Protein AF-A0A7S1WFH4-F1 (afdb_monomer_lite)

Secondary structure (DSSP, 8-state):
-EEEEEEE-TTSTTTHHHHHHHHHHHS--------------PPPP-EEEEEEE--SSS-HHHHHHHHHHHHHHTT-S-EEEE-TT----S---HHHHHHHHHH-TT---EEE-S-TT--EETTTTEE-PPPPPEEPTT---SS-------S------S-----EE--GGG--GGGS-SS-SSEEEE-HHHHHHHHHHHH-

Foldseek 3Di:
DAEAEAEEAVVPVVCVVVVVVVVVVVPPPPPPDDDDDPDDDDPDPDYDYHYHYADPVQHPLNVVVVVLVVCVVVVNFKDKAFDPPADDDDDDDVVVQSVVQVVDVPDFKFDDDPDLPPQDDPVVGDGWQRFDKDADVPPPDPDDDDPDDPDDDDDPPDRDPGRIDGDLVRTDDLSNDQNHNHIMMGGSVSVVVVSVVVVD

Structure (mmCIF, N/CA/C/O backbone):
data_AF-A0A7S1WFH4-F1
#
_entry.id   AF-A0A7S1WFH4-F1
#
loop_
_atom_site.group_PDB
_atom_site.id
_atom_site.type_symbol
_atom_site.label_atom_id
_atom_site.label_alt_id
_atom_site.label_comp_id
_atom_site.label_asym_id
_atom_site.label_entity_id
_atom_site.label_seq_id
_atom_site.pdbx_PDB_ins_code
_atom_site.Cartn_x
_atom_site.Cartn_y
_atom_site.Cartn_z
_atom_site.occupancy
_atom_site.B_iso_or_equiv
_atom_site.auth_seq_id
_atom_site.auth_comp_id
_atom_site.auth_asym_id
_atom_site.auth_atom_id
_atom_site.pdbx_PDB_model_num
ATOM 1 N N . VAL A 1 1 ? -0.416 17.814 4.396 1.00 76.44 1 VAL A N 1
ATOM 2 C CA . VAL A 1 1 ? 0.057 17.767 2.994 1.00 76.44 1 VAL A CA 1
ATOM 3 C C . VAL A 1 1 ? 0.108 16.301 2.630 1.00 76.44 1 VAL A C 1
ATOM 5 O O . VAL A 1 1 ? 0.550 15.534 3.472 1.00 76.44 1 VAL A O 1
ATOM 8 N N . LEU A 1 2 ? -0.439 15.900 1.486 1.00 83.00 2 LEU A N 1
ATOM 9 C CA . LEU A 1 2 ? -0.354 14.508 1.036 1.00 83.00 2 LEU A CA 1
ATOM 10 C C . LEU A 1 2 ? 0.994 14.308 0.330 1.00 83.00 2 LEU A C 1
ATOM 12 O O . LEU A 1 2 ? 1.260 14.988 -0.656 1.00 83.00 2 LEU A O 1
ATOM 16 N N . ASP A 1 3 ? 1.841 13.421 0.838 1.00 88.75 3 ASP A N 1
ATOM 17 C CA . ASP A 1 3 ? 3.095 13.049 0.179 1.00 88.75 3 ASP A CA 1
ATOM 18 C C . ASP A 1 3 ? 2.865 11.782 -0.649 1.00 88.75 3 ASP A C 1
ATOM 20 O O . ASP A 1 3 ? 2.401 10.766 -0.132 1.00 88.75 3 ASP A O 1
ATOM 24 N N . VAL A 1 4 ? 3.103 11.875 -1.953 1.00 88.56 4 VAL A N 1
ATOM 25 C CA . VAL A 1 4 ? 2.857 10.808 -2.923 1.00 88.56 4 VAL A CA 1
ATOM 26 C C . VAL A 1 4 ? 4.193 10.394 -3.509 1.00 88.56 4 VAL A C 1
ATOM 28 O O . VAL A 1 4 ? 4.892 11.211 -4.100 1.00 88.56 4 VAL A O 1
ATOM 31 N N . SER A 1 5 ? 4.543 9.120 -3.381 1.00 89.88 5 SER A N 1
ATOM 32 C CA . SER A 1 5 ? 5.732 8.553 -4.017 1.00 89.88 5 SER A CA 1
ATOM 33 C C . SER A 1 5 ? 5.304 7.588 -5.114 1.00 89.88 5 SER A C 1
ATOM 35 O O . SER A 1 5 ? 4.634 6.597 -4.835 1.00 89.88 5 SER A O 1
ATOM 37 N N . VAL A 1 6 ? 5.674 7.889 -6.357 1.00 88.75 6 VAL A N 1
ATOM 38 C CA . VAL A 1 6 ? 5.447 7.026 -7.518 1.00 88.75 6 VAL A CA 1
ATOM 39 C C . VAL A 1 6 ? 6.747 6.297 -7.818 1.00 88.75 6 VAL A C 1
ATOM 41 O O . VAL A 1 6 ? 7.724 6.913 -8.249 1.00 88.75 6 VAL A O 1
ATOM 44 N N . LEU A 1 7 ? 6.753 4.991 -7.557 1.00 89.44 7 LEU A N 1
ATOM 45 C CA . LEU A 1 7 ? 7.887 4.107 -7.809 1.00 89.44 7 LEU A CA 1
ATOM 46 C C . LEU A 1 7 ? 7.613 3.348 -9.105 1.00 89.44 7 LEU A C 1
ATOM 48 O O . LEU A 1 7 ? 6.559 2.730 -9.229 1.00 89.44 7 LEU A O 1
ATOM 52 N N . PHE A 1 8 ? 8.518 3.411 -10.076 1.00 87.12 8 PHE A N 1
ATOM 53 C CA . PHE A 1 8 ? 8.261 2.858 -11.407 1.00 87.12 8 PHE A CA 1
ATOM 54 C C . PHE A 1 8 ? 9.502 2.237 -12.034 1.00 87.12 8 PHE A C 1
ATOM 56 O O . PHE A 1 8 ? 10.618 2.587 -11.675 1.00 87.12 8 PHE A O 1
ATOM 63 N N . LYS A 1 9 ? 9.323 1.354 -13.022 1.00 87.06 9 LYS A N 1
ATOM 64 C CA . LYS A 1 9 ? 10.427 0.722 -13.755 1.00 87.06 9 LYS A CA 1
ATOM 65 C C . LYS A 1 9 ? 10.336 1.038 -15.248 1.00 87.06 9 LYS A C 1
ATOM 67 O O . LYS A 1 9 ? 9.733 0.291 -16.016 1.00 87.06 9 LYS A O 1
ATOM 72 N N . ALA A 1 10 ? 10.949 2.143 -15.679 1.00 78.56 10 ALA A N 1
ATOM 73 C CA . ALA A 1 10 ? 10.895 2.580 -17.081 1.00 78.56 10 ALA A CA 1
ATOM 74 C C . ALA A 1 10 ? 11.835 1.804 -18.019 1.00 78.56 10 ALA A C 1
ATOM 76 O O . ALA A 1 10 ? 11.677 1.871 -19.239 1.00 78.56 10 ALA A O 1
ATOM 77 N N . SER A 1 11 ? 12.755 0.997 -17.477 1.00 75.50 11 SER A N 1
ATOM 78 C CA . SER A 1 11 ? 13.627 0.116 -18.270 1.00 75.50 11 SER A CA 1
ATOM 79 C C . SER A 1 11 ? 12.870 -0.919 -19.114 1.00 75.50 11 SER A C 1
ATOM 81 O O . SER A 1 11 ? 13.449 -1.495 -20.034 1.00 75.50 11 SER A O 1
ATOM 83 N N . ALA A 1 12 ? 11.576 -1.133 -18.857 1.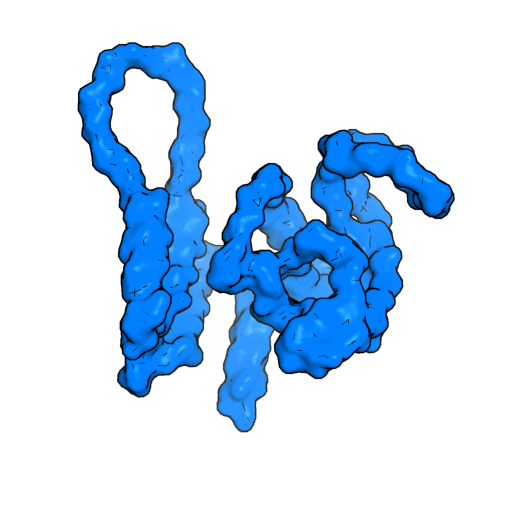00 74.12 12 ALA A N 1
ATOM 84 C CA . ALA A 1 12 ? 10.684 -1.894 -19.719 1.00 74.12 12 ALA A CA 1
ATOM 85 C C . ALA A 1 12 ? 9.996 -0.959 -20.744 1.00 74.12 12 ALA A C 1
ATOM 87 O O . ALA A 1 12 ? 9.076 -0.223 -20.377 1.00 74.12 12 ALA A O 1
ATOM 88 N N . PRO A 1 13 ? 10.354 -1.022 -22.047 1.00 76.12 13 PRO A N 1
ATOM 89 C CA . PRO A 1 13 ? 9.823 -0.108 -23.067 1.00 76.12 13 PRO A CA 1
ATOM 90 C C . PRO A 1 13 ? 8.294 -0.121 -23.187 1.00 76.12 13 PRO A C 1
ATOM 92 O O . PRO A 1 13 ? 7.705 0.869 -23.605 1.00 76.12 13 PRO A O 1
ATOM 95 N N . ALA A 1 14 ? 7.653 -1.228 -22.797 1.00 78.06 14 ALA A N 1
ATOM 96 C CA . ALA A 1 14 ? 6.201 -1.387 -22.809 1.00 78.06 14 ALA A CA 1
ATOM 97 C C . ALA A 1 14 ? 5.455 -0.410 -21.880 1.00 78.06 14 ALA A C 1
ATOM 99 O O . ALA A 1 14 ? 4.263 -0.198 -22.080 1.00 78.06 14 ALA A O 1
ATOM 100 N N . PHE A 1 15 ? 6.133 0.180 -20.889 1.00 73.50 15 PHE A N 1
ATOM 101 C CA . PHE A 1 15 ? 5.501 1.032 -19.874 1.00 73.50 15 PHE A CA 1
ATOM 102 C C . PHE A 1 15 ? 5.950 2.497 -19.923 1.00 73.50 15 PHE A C 1
ATOM 104 O O . PHE A 1 15 ? 5.347 3.338 -19.261 1.00 73.50 15 PHE A O 1
ATOM 111 N N . ALA A 1 16 ? 6.958 2.832 -20.736 1.00 75.94 16 ALA A N 1
ATOM 112 C CA . ALA A 1 16 ? 7.507 4.187 -20.822 1.00 75.94 16 ALA A CA 1
ATOM 113 C C . ALA A 1 16 ? 6.442 5.248 -21.176 1.00 75.94 16 ALA A C 1
ATOM 115 O O . ALA A 1 16 ? 6.411 6.318 -20.571 1.00 75.94 16 ALA A O 1
ATOM 116 N N . GLU A 1 17 ? 5.529 4.940 -22.105 1.00 77.88 17 GLU A N 1
ATOM 117 C CA . GLU A 1 17 ? 4.444 5.855 -22.495 1.00 77.88 17 GLU A CA 1
ATOM 118 C C . GLU A 1 17 ? 3.394 6.031 -21.388 1.00 77.88 17 GLU A C 1
ATOM 120 O O . GLU A 1 17 ? 2.922 7.146 -21.151 1.00 77.88 17 GLU A O 1
ATOM 125 N N . SER A 1 18 ? 3.059 4.952 -20.673 1.00 77.69 18 SER A N 1
ATOM 126 C CA . SER A 1 18 ? 2.112 4.991 -19.554 1.00 77.69 18 SER A CA 1
ATOM 127 C C . SER A 1 18 ? 2.607 5.912 -18.439 1.00 77.69 18 SER A C 1
ATOM 129 O O . SER A 1 18 ? 1.823 6.684 -17.890 1.00 77.69 18 SER A O 1
ATOM 131 N N . TYR A 1 19 ? 3.908 5.899 -18.136 1.00 77.94 19 TYR A N 1
ATOM 132 C CA . TYR A 1 19 ? 4.475 6.750 -17.088 1.00 77.94 19 TYR A CA 1
ATOM 133 C C . TYR A 1 19 ? 4.429 8.235 -17.436 1.00 77.94 19 TYR A C 1
ATOM 135 O O . TYR A 1 19 ? 4.039 9.041 -16.592 1.00 77.94 19 TYR A O 1
ATOM 143 N N . GLU A 1 20 ? 4.759 8.609 -18.673 1.00 80.31 20 GLU A N 1
ATOM 144 C CA . GLU A 1 20 ? 4.648 10.003 -19.115 1.00 80.31 20 GLU A CA 1
ATOM 145 C C . GLU A 1 20 ? 3.194 10.490 -19.093 1.00 80.31 20 GLU A C 1
ATOM 147 O O . GLU A 1 20 ? 2.918 11.615 -18.664 1.00 80.31 20 GLU A O 1
ATOM 152 N N . LEU A 1 21 ? 2.242 9.625 -19.461 1.00 80.25 21 LEU A N 1
ATOM 153 C CA . LEU A 1 21 ? 0.821 9.934 -19.340 1.00 80.25 21 LEU A CA 1
ATOM 154 C C . LEU A 1 21 ? 0.430 10.187 -17.880 1.00 80.25 21 LEU A C 1
ATOM 156 O O . LEU A 1 21 ? -0.128 11.243 -17.585 1.00 80.25 21 LEU A O 1
ATOM 160 N N . VAL A 1 22 ? 0.744 9.273 -16.955 1.00 78.06 22 VAL A N 1
ATOM 161 C CA . VAL A 1 22 ? 0.400 9.438 -15.532 1.00 78.06 22 VAL A CA 1
ATOM 162 C C . VAL A 1 22 ? 1.076 10.685 -14.963 1.00 78.06 22 VAL A C 1
ATOM 164 O O . VAL A 1 22 ? 0.422 11.495 -14.310 1.00 78.06 22 VAL A O 1
ATOM 167 N N . ARG A 1 23 ? 2.352 10.920 -15.281 1.00 82.12 23 ARG A N 1
ATOM 168 C CA . ARG A 1 23 ? 3.079 12.131 -14.880 1.00 82.12 23 ARG A CA 1
ATOM 169 C C . ARG A 1 23 ? 2.406 13.408 -15.373 1.00 82.12 23 ARG A C 1
ATOM 171 O O . ARG A 1 23 ? 2.322 14.375 -14.615 1.00 82.12 23 ARG A O 1
ATOM 178 N N . SER A 1 24 ? 1.875 13.407 -16.594 1.00 80.88 24 SER A N 1
ATOM 179 C CA . SER A 1 24 ? 1.133 14.547 -17.139 1.00 80.88 24 SER A CA 1
ATOM 180 C C . SER A 1 24 ? -0.170 14.844 -16.383 1.00 80.88 24 SER A C 1
ATOM 182 O O . SER A 1 24 ? -0.569 16.002 -16.319 1.00 80.88 24 SER A O 1
ATOM 184 N N . LEU A 1 25 ? -0.794 13.841 -15.747 1.00 74.69 25 LEU A N 1
ATOM 185 C CA . LEU A 1 25 ? -1.995 14.036 -14.920 1.00 74.69 25 LEU A CA 1
ATOM 186 C C . LEU A 1 25 ? -1.689 14.779 -13.611 1.00 74.69 25 LEU A C 1
ATOM 188 O O . LEU A 1 25 ? -2.548 15.490 -13.090 1.00 74.69 25 LEU A O 1
ATOM 192 N N . PHE A 1 26 ? -0.469 14.628 -13.085 1.00 75.81 26 PHE A N 1
ATOM 193 C CA . PHE A 1 26 ? -0.001 15.321 -11.879 1.00 75.81 26 PHE A CA 1
ATOM 194 C C . PHE A 1 26 ? 0.698 16.650 -12.174 1.00 75.81 26 PHE A C 1
ATOM 196 O O . PHE A 1 26 ? 0.864 17.471 -11.269 1.00 75.81 26 PHE A O 1
ATOM 203 N N . ALA A 1 27 ? 1.104 16.889 -13.423 1.00 75.00 27 ALA A N 1
ATOM 204 C CA . ALA A 1 27 ? 1.530 18.205 -13.862 1.00 75.00 27 ALA A CA 1
ATOM 205 C C . ALA A 1 27 ? 0.303 19.122 -13.821 1.00 75.00 27 ALA A C 1
ATOM 207 O O . ALA A 1 27 ? -0.554 19.069 -14.701 1.00 75.00 27 ALA A O 1
ATOM 208 N N . ALA A 1 28 ? 0.187 19.924 -12.755 1.00 61.38 28 ALA A N 1
ATOM 209 C CA . ALA A 1 28 ? -0.902 20.881 -12.600 1.00 61.38 28 ALA A CA 1
ATOM 210 C C . ALA A 1 28 ? -1.120 21.629 -13.928 1.00 61.38 28 ALA A C 1
ATOM 212 O O . ALA A 1 28 ? -0.122 22.001 -14.557 1.00 61.38 28 ALA A O 1
ATOM 213 N N . PRO A 1 29 ? -2.374 21.878 -14.361 1.00 57.31 29 PRO A N 1
ATOM 214 C CA . PRO A 1 29 ? -2.615 22.730 -15.510 1.00 57.31 29 PRO A CA 1
ATOM 215 C C . PRO A 1 29 ? -1.950 24.064 -15.200 1.00 57.31 29 PRO A C 1
ATOM 217 O O . PRO A 1 29 ? -2.407 24.806 -14.328 1.00 57.31 29 PRO A O 1
ATOM 220 N N . SER A 1 30 ? -0.806 24.303 -15.842 1.00 49.78 30 SER A N 1
ATOM 221 C CA . SER A 1 30 ? -0.005 25.498 -15.642 1.00 49.78 30 SER A CA 1
ATOM 222 C C . SER A 1 30 ? -0.955 26.662 -15.814 1.00 49.78 30 SER A C 1
ATOM 224 O O . SER A 1 30 ? -1.550 26.769 -16.883 1.00 49.78 30 SER A O 1
ATOM 226 N N . ALA A 1 31 ? -1.168 27.421 -14.734 1.00 51.34 31 ALA A N 1
ATOM 227 C CA . ALA A 1 31 ? -2.210 28.424 -14.592 1.00 51.34 31 ALA A CA 1
ATOM 228 C C . ALA A 1 31 ? -2.356 29.244 -15.878 1.00 51.34 31 ALA A C 1
ATOM 230 O O . ALA A 1 31 ? -1.664 30.242 -16.082 1.00 51.34 31 ALA A O 1
ATOM 231 N N . ALA A 1 32 ? -3.249 28.807 -16.765 1.00 48.72 32 ALA A N 1
ATOM 232 C CA . ALA A 1 32 ? -3.599 29.543 -17.955 1.00 48.72 32 ALA A CA 1
ATOM 233 C C . ALA A 1 32 ? -4.525 30.650 -17.466 1.00 48.72 32 ALA A C 1
ATOM 235 O O . ALA A 1 32 ? -5.740 30.494 -17.398 1.00 48.72 32 ALA A O 1
ATOM 236 N N . SER A 1 33 ? -3.885 31.719 -16.989 1.00 52.03 33 SER A N 1
ATOM 237 C CA . SER A 1 33 ? -4.335 33.106 -17.008 1.00 52.03 33 SER A CA 1
ATOM 238 C C . SER A 1 33 ? -5.757 33.283 -17.550 1.00 52.03 33 SER A C 1
ATOM 240 O O . SER A 1 33 ? -5.962 33.433 -18.753 1.00 52.03 33 SER A O 1
ATOM 242 N N . GLY A 1 34 ? -6.733 33.283 -16.648 1.00 50.19 34 GLY A N 1
ATOM 243 C CA . GLY A 1 34 ? -8.137 33.522 -16.959 1.00 50.19 34 GLY A CA 1
ATOM 244 C C . GLY A 1 34 ? -8.815 34.214 -15.789 1.00 50.19 34 GLY A C 1
ATOM 245 O O . GLY A 1 34 ? -9.524 33.594 -15.006 1.00 50.19 34 GLY A O 1
ATOM 246 N N . SER A 1 35 ? -8.535 35.504 -15.636 1.00 55.25 35 SER A N 1
ATOM 247 C CA . SER A 1 35 ? -9.215 36.407 -14.712 1.00 55.25 35 SER A CA 1
ATOM 248 C C . SER A 1 35 ? -10.735 36.380 -14.909 1.00 55.25 35 SER A C 1
ATOM 250 O O . SER A 1 35 ? -11.209 36.664 -16.007 1.00 55.25 35 SER A O 1
ATOM 252 N N . GLY A 1 36 ? -11.486 36.168 -13.826 1.00 52.81 36 GLY A N 1
ATOM 253 C CA . GLY A 1 36 ? -12.875 36.624 -13.721 1.00 52.81 36 GLY A CA 1
ATOM 254 C C . GLY A 1 36 ? -13.901 35.518 -13.499 1.00 52.81 36 GLY A C 1
ATOM 255 O O . GLY A 1 36 ? -14.618 35.140 -14.416 1.00 52.81 36 GLY A O 1
ATOM 256 N N . GLY A 1 37 ? -14.032 35.045 -12.261 1.00 50.34 37 GLY A N 1
ATOM 257 C CA . GLY A 1 37 ? -15.145 34.180 -11.880 1.00 50.34 37 GLY A CA 1
ATOM 258 C C . GLY A 1 37 ? -15.094 33.804 -10.408 1.00 50.34 37 GLY A C 1
ATOM 259 O O . GLY A 1 37 ? -14.405 32.868 -10.024 1.00 50.34 37 GLY A O 1
ATOM 260 N N . THR A 1 38 ? -15.816 34.545 -9.572 1.00 54.53 38 THR A N 1
ATOM 261 C CA . THR A 1 38 ? -16.061 34.209 -8.166 1.00 54.53 38 THR A CA 1
ATOM 262 C C . THR A 1 38 ? -16.996 32.999 -8.084 1.00 54.53 38 THR A C 1
ATOM 264 O O . THR A 1 38 ? -18.214 33.157 -8.037 1.00 54.53 38 THR A O 1
ATOM 267 N N . ALA A 1 39 ? -16.445 31.789 -8.081 1.00 48.78 39 ALA A N 1
ATOM 268 C CA . ALA A 1 39 ? -17.165 30.569 -7.724 1.00 48.78 39 ALA A CA 1
ATOM 269 C C . ALA A 1 39 ? -16.292 29.762 -6.758 1.00 48.78 39 ALA A C 1
ATOM 271 O O . ALA A 1 39 ? -15.083 29.677 -6.954 1.00 48.78 39 ALA A O 1
ATOM 272 N N . GLY A 1 40 ? -16.905 29.263 -5.679 1.00 48.41 40 GLY A N 1
ATOM 273 C CA . GLY A 1 40 ? -16.244 28.730 -4.486 1.00 48.41 40 GLY A CA 1
ATOM 274 C C . GLY A 1 40 ? -15.056 27.827 -4.798 1.00 48.41 40 GLY A C 1
ATOM 275 O O . GLY A 1 40 ? -15.225 26.693 -5.236 1.00 48.41 40 GLY A O 1
ATOM 276 N N . GLY A 1 41 ? -13.852 28.350 -4.559 1.00 41.72 41 GLY A N 1
ATOM 277 C CA . GLY A 1 41 ? -12.625 27.584 -4.678 1.00 41.72 41 GLY A CA 1
ATOM 278 C C . GLY A 1 41 ? -12.637 26.483 -3.632 1.00 41.72 41 GLY A C 1
ATOM 279 O O . GLY A 1 41 ? -12.502 26.758 -2.439 1.00 41.72 41 GLY A O 1
ATOM 280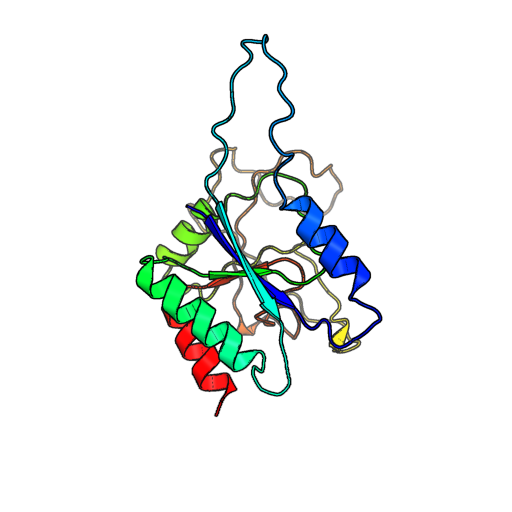 N N . HIS A 1 42 ? -12.812 25.238 -4.071 1.00 47.72 42 HIS A N 1
ATOM 281 C CA . HIS A 1 42 ? -12.401 24.107 -3.257 1.00 47.72 42 HIS A CA 1
ATOM 282 C C . HIS A 1 42 ? -10.921 24.314 -2.914 1.00 47.72 42 HIS A C 1
ATOM 284 O O . HIS A 1 42 ? -10.143 24.628 -3.818 1.00 47.72 42 HIS A O 1
ATOM 290 N N . PRO A 1 43 ? -10.523 24.207 -1.634 1.00 55.94 43 PRO A N 1
ATOM 291 C CA . PRO A 1 43 ? -9.123 24.324 -1.267 1.00 55.94 43 PRO A CA 1
ATOM 292 C C . PRO A 1 43 ? -8.350 23.278 -2.065 1.00 55.94 43 PRO A C 1
ATOM 294 O O . PRO A 1 43 ? -8.601 22.081 -1.920 1.00 55.94 43 PRO A O 1
ATOM 297 N N . SER A 1 44 ? -7.451 23.731 -2.941 1.00 58.88 44 SER A N 1
ATOM 298 C CA . SER A 1 44 ? -6.531 22.838 -3.633 1.00 58.88 44 SER A CA 1
ATOM 299 C C . SER A 1 44 ? -5.783 22.056 -2.563 1.00 58.88 44 SER A C 1
ATOM 301 O O . SER A 1 44 ? -5.106 22.644 -1.717 1.00 58.88 44 SER A O 1
ATOM 303 N N . ALA A 1 45 ? -5.972 20.739 -2.541 1.00 63.81 45 ALA A N 1
ATOM 304 C CA . ALA A 1 45 ? -5.249 19.892 -1.615 1.00 63.81 45 ALA A CA 1
ATOM 305 C C . ALA A 1 45 ? -3.750 20.073 -1.887 1.00 63.81 45 ALA A C 1
ATOM 307 O O . ALA A 1 45 ? -3.292 19.863 -3.007 1.00 63.81 45 ALA A O 1
ATOM 308 N N . ASN A 1 46 ? -2.991 20.494 -0.874 1.00 81.00 46 ASN A N 1
ATOM 309 C CA . ASN A 1 46 ? -1.538 20.544 -0.977 1.00 81.00 46 ASN A CA 1
ATOM 310 C C . ASN A 1 46 ? -1.020 19.106 -0.965 1.00 81.00 46 ASN A C 1
ATOM 312 O O . ASN A 1 46 ? -1.061 18.445 0.081 1.00 81.00 46 ASN A O 1
ATOM 316 N N . PHE A 1 47 ? -0.539 18.643 -2.114 1.00 85.38 47 PHE A N 1
ATOM 317 C CA . PHE A 1 47 ? 0.178 17.384 -2.245 1.00 85.38 47 PHE A CA 1
ATOM 318 C C . PHE A 1 47 ? 1.549 17.607 -2.890 1.00 85.38 47 PHE A C 1
ATOM 320 O O . PHE A 1 47 ? 1.744 18.559 -3.645 1.00 85.38 47 PHE A O 1
ATOM 327 N N . VAL A 1 48 ? 2.500 16.742 -2.555 1.00 88.44 48 VAL A N 1
ATOM 328 C CA . VAL A 1 48 ? 3.853 16.704 -3.121 1.00 88.44 48 VAL A CA 1
ATOM 329 C C . VAL A 1 48 ? 4.020 15.344 -3.778 1.00 88.44 48 VAL A C 1
ATOM 331 O O . VAL A 1 48 ? 3.659 14.340 -3.175 1.00 88.44 48 VAL A O 1
ATOM 334 N N . VAL A 1 49 ? 4.529 15.313 -5.012 1.00 89.50 49 VAL A N 1
ATOM 335 C CA . VAL A 1 49 ? 4.749 14.063 -5.754 1.00 89.50 49 VAL A CA 1
ATOM 336 C C . VAL A 1 49 ? 6.239 13.852 -5.981 1.00 89.50 49 VAL A C 1
ATOM 338 O O . VAL A 1 49 ? 6.904 14.716 -6.556 1.00 89.50 49 VAL A O 1
ATOM 341 N N . HIS A 1 50 ? 6.740 12.690 -5.578 1.00 91.31 50 HIS A N 1
ATOM 342 C CA . HIS A 1 50 ? 8.100 12.217 -5.821 1.00 91.31 50 HIS A CA 1
ATOM 343 C C . HIS A 1 50 ? 8.053 11.100 -6.855 1.00 91.31 50 HIS A C 1
ATOM 345 O O . HIS A 1 50 ? 7.303 10.141 -6.696 1.00 91.31 50 HIS A O 1
ATOM 351 N N . TRP A 1 51 ? 8.847 11.225 -7.912 1.00 90.88 51 TRP A N 1
ATOM 352 C CA . TRP A 1 51 ? 8.952 10.227 -8.975 1.00 90.88 51 TRP A CA 1
ATOM 353 C C . TRP A 1 51 ? 10.294 9.523 -8.841 1.00 90.88 51 TRP A C 1
ATOM 355 O O . TRP A 1 51 ? 11.334 10.179 -8.932 1.00 90.88 51 TRP A O 1
ATOM 365 N N . GLU A 1 52 ? 10.281 8.213 -8.617 1.00 91.38 52 GLU A N 1
ATOM 366 C CA . GLU A 1 52 ? 11.496 7.430 -8.410 1.00 91.38 52 GLU A CA 1
ATOM 367 C C . GLU A 1 52 ? 11.538 6.215 -9.337 1.00 91.38 52 GLU A C 1
ATOM 369 O O . GLU A 1 52 ? 10.667 5.348 -9.293 1.00 91.38 52 GLU A O 1
ATOM 374 N N . GLU A 1 53 ? 12.571 6.162 -10.176 1.00 91.50 53 GLU A N 1
ATOM 375 C CA . GLU A 1 53 ? 12.799 5.053 -11.096 1.00 91.50 53 GLU A CA 1
ATOM 376 C C . GLU A 1 53 ? 13.603 3.937 -10.419 1.00 91.50 53 GLU A C 1
ATOM 378 O O . GLU A 1 53 ? 14.653 4.183 -9.818 1.00 91.50 53 GLU A O 1
ATOM 383 N N . GLU A 1 54 ? 13.119 2.707 -10.559 1.00 91.75 54 GLU A N 1
ATOM 384 C CA . GLU A 1 54 ? 13.842 1.487 -10.244 1.00 91.75 54 GLU A CA 1
ATOM 385 C C . GLU A 1 54 ? 14.862 1.192 -11.347 1.00 91.75 54 GLU A C 1
ATOM 387 O O . GLU A 1 54 ? 14.509 0.922 -12.501 1.00 91.75 54 GLU A O 1
ATOM 392 N N . THR A 1 55 ? 16.136 1.193 -10.961 1.00 91.62 55 THR A N 1
ATOM 393 C CA . THR A 1 55 ? 17.270 0.792 -11.802 1.00 91.62 55 THR A CA 1
ATOM 394 C C . THR A 1 55 ? 18.023 -0.361 -11.146 1.00 91.62 55 THR A C 1
ATOM 396 O O . THR A 1 55 ? 17.760 -0.710 -9.994 1.00 91.62 55 THR A O 1
ATOM 399 N N . ASP A 1 56 ? 18.992 -0.945 -11.850 1.00 90.81 56 ASP A N 1
ATOM 400 C CA . ASP A 1 56 ? 19.836 -1.999 -11.276 1.00 90.81 56 ASP A CA 1
ATOM 401 C C . ASP A 1 56 ? 20.654 -1.485 -10.070 1.00 90.81 56 ASP A C 1
ATOM 403 O O . ASP A 1 56 ? 20.924 -2.230 -9.130 1.00 90.81 56 ASP A O 1
ATOM 407 N N . GLU A 1 57 ? 21.004 -0.194 -10.048 1.00 93.50 57 GLU A N 1
ATOM 408 C CA . GLU A 1 57 ? 21.706 0.470 -8.941 1.00 93.50 57 GLU A CA 1
ATOM 409 C C . GLU A 1 57 ? 20.772 0.930 -7.813 1.00 93.50 57 GLU A C 1
ATOM 411 O O . GLU A 1 57 ? 21.225 1.180 -6.693 1.00 93.50 57 GLU A O 1
ATOM 416 N N . ARG A 1 58 ? 19.477 1.081 -8.105 1.00 93.06 58 ARG A N 1
ATOM 417 C CA . ARG A 1 58 ? 18.444 1.517 -7.159 1.00 93.06 58 ARG A CA 1
ATOM 418 C C . ARG A 1 58 ? 17.244 0.571 -7.236 1.00 93.06 58 ARG A C 1
ATOM 420 O O . ARG A 1 58 ? 16.206 0.957 -7.776 1.00 93.06 58 ARG A O 1
ATOM 427 N N . PRO A 1 59 ? 17.370 -0.655 -6.700 1.00 91.94 59 PRO A N 1
ATOM 428 C CA . PRO A 1 59 ? 16.270 -1.610 -6.696 1.00 91.94 59 PRO A CA 1
ATOM 429 C C . PRO A 1 59 ? 15.099 -1.090 -5.853 1.00 91.94 59 PRO A C 1
ATOM 431 O O . PRO A 1 59 ? 15.291 -0.262 -4.955 1.00 91.94 59 PRO A O 1
ATOM 434 N N . LEU A 1 60 ? 13.896 -1.631 -6.076 1.00 89.88 60 LEU A N 1
ATOM 435 C CA . LEU A 1 60 ? 12.667 -1.223 -5.381 1.00 89.88 60 LEU A CA 1
ATOM 436 C C . LEU A 1 60 ? 12.831 -1.121 -3.855 1.00 89.88 60 LEU A C 1
ATOM 438 O O . LEU A 1 60 ? 12.341 -0.177 -3.240 1.00 89.88 60 LEU A O 1
ATOM 442 N N . GLY A 1 61 ? 13.563 -2.055 -3.238 1.00 91.12 61 GLY A N 1
ATOM 443 C CA . GLY A 1 61 ? 13.841 -2.026 -1.801 1.00 91.12 61 GLY A CA 1
ATOM 444 C C . GLY A 1 61 ? 14.507 -0.724 -1.338 1.00 91.12 61 GLY A C 1
ATOM 445 O O . GLY A 1 61 ? 14.079 -0.148 -0.344 1.00 91.12 61 GLY A O 1
ATOM 446 N N . THR A 1 62 ? 15.493 -0.221 -2.083 1.00 93.12 62 THR A N 1
ATOM 447 C CA . THR A 1 62 ? 16.195 1.036 -1.778 1.00 93.12 62 THR A CA 1
ATOM 448 C C . THR A 1 62 ? 15.309 2.263 -2.006 1.00 93.12 62 THR A C 1
ATOM 450 O O . THR A 1 62 ? 15.422 3.261 -1.290 1.00 93.12 62 THR A O 1
ATOM 453 N N . LEU A 1 63 ? 14.408 2.206 -2.990 1.00 94.31 63 LEU A N 1
ATOM 454 C CA . LEU A 1 63 ? 13.415 3.264 -3.188 1.00 94.31 63 LEU A CA 1
ATOM 455 C C . LEU A 1 63 ? 12.442 3.320 -2.006 1.00 94.31 63 LEU A C 1
ATOM 457 O O . LEU A 1 63 ? 12.197 4.391 -1.458 1.00 94.31 63 LEU A O 1
ATOM 461 N N . LEU A 1 64 ? 11.956 2.162 -1.551 1.00 93.00 64 LEU A N 1
ATOM 462 C CA . LEU A 1 64 ? 11.080 2.061 -0.383 1.00 93.00 64 LEU A CA 1
ATOM 463 C C . LEU A 1 64 ? 11.747 2.600 0.891 1.00 93.00 64 LEU A C 1
ATOM 465 O O . LEU A 1 64 ? 11.082 3.292 1.656 1.00 93.00 64 LEU A O 1
ATOM 469 N N . ASP A 1 65 ? 13.054 2.388 1.088 1.00 93.62 65 ASP A N 1
ATOM 470 C CA . ASP A 1 65 ? 13.789 3.016 2.201 1.00 93.62 65 ASP A CA 1
ATOM 471 C C . ASP A 1 65 ? 13.731 4.546 2.134 1.00 93.62 65 ASP A C 1
ATOM 473 O O . ASP A 1 65 ? 13.544 5.219 3.145 1.00 93.62 65 ASP A O 1
ATOM 477 N N . SER A 1 66 ? 13.847 5.107 0.929 1.00 94.50 66 SER A N 1
ATOM 478 C CA . SER A 1 66 ? 13.767 6.555 0.722 1.00 94.50 66 SER A CA 1
ATOM 479 C C . SER A 1 66 ? 12.367 7.090 1.045 1.00 94.50 66 SER A C 1
ATOM 481 O O . SER A 1 66 ? 12.246 8.166 1.634 1.00 94.50 66 SER A O 1
ATOM 483 N N . VAL A 1 67 ? 11.315 6.330 0.714 1.00 94.38 67 VAL A N 1
ATOM 484 C CA . VAL A 1 67 ? 9.930 6.645 1.102 1.00 94.38 67 VAL A CA 1
ATOM 485 C C . VAL A 1 67 ? 9.769 6.600 2.621 1.00 94.38 67 VAL A C 1
ATOM 487 O O . VAL A 1 67 ? 9.211 7.535 3.190 1.00 94.38 67 VAL A O 1
ATOM 490 N N . LEU A 1 68 ? 10.287 5.561 3.286 1.00 94.69 68 LEU A N 1
ATOM 491 C CA . LEU A 1 68 ? 10.206 5.420 4.743 1.00 94.69 68 LEU A CA 1
ATOM 492 C C . LEU A 1 68 ? 10.876 6.587 5.470 1.00 94.69 68 LEU A C 1
ATOM 494 O O . LEU A 1 68 ? 10.247 7.203 6.324 1.00 94.69 68 LEU A O 1
ATOM 498 N N . VAL A 1 69 ? 12.102 6.949 5.082 1.00 95.19 69 VAL A N 1
ATOM 499 C CA . VAL A 1 69 ? 12.830 8.081 5.682 1.00 95.19 69 VAL A CA 1
ATOM 500 C C . VAL A 1 69 ? 12.033 9.383 5.555 1.00 95.19 69 VAL A C 1
ATOM 502 O O . VAL A 1 69 ? 11.980 10.184 6.489 1.00 95.19 69 VAL A O 1
ATOM 505 N N . ARG A 1 70 ? 11.379 9.613 4.408 1.00 94.56 70 ARG A N 1
ATOM 506 C CA . ARG A 1 70 ? 10.514 10.788 4.229 1.00 94.56 70 ARG A CA 1
ATOM 507 C C . ARG A 1 70 ? 9.258 10.716 5.086 1.00 94.56 70 ARG A C 1
ATOM 509 O O . ARG A 1 70 ? 8.890 11.726 5.679 1.00 94.56 70 ARG A O 1
ATOM 516 N N . ALA A 1 71 ? 8.609 9.556 5.141 1.00 93.62 71 ALA A N 1
ATOM 517 C CA . ALA A 1 71 ? 7.412 9.347 5.945 1.00 93.62 71 ALA A CA 1
ATOM 518 C C . ALA A 1 71 ? 7.695 9.615 7.432 1.00 93.62 71 ALA A C 1
ATOM 520 O O . ALA A 1 71 ? 6.941 10.344 8.073 1.00 93.62 71 ALA A O 1
ATOM 521 N N . GLU A 1 72 ? 8.824 9.128 7.951 1.00 94.31 72 GLU A N 1
ATOM 522 C CA . GLU A 1 72 ? 9.288 9.410 9.314 1.00 94.31 72 GLU A CA 1
ATOM 523 C C . GLU A 1 72 ? 9.553 10.901 9.539 1.00 94.31 72 GLU A C 1
ATOM 525 O O . GLU A 1 72 ? 9.063 11.478 10.507 1.00 94.31 72 GLU A O 1
ATOM 530 N N . ALA A 1 73 ? 10.286 11.551 8.629 1.00 93.69 73 ALA A N 1
ATOM 531 C CA . ALA A 1 73 ? 10.608 12.975 8.737 1.00 93.69 73 ALA A CA 1
ATOM 532 C C . ALA A 1 73 ? 9.364 13.884 8.717 1.00 93.69 73 ALA A C 1
ATOM 534 O O . ALA A 1 73 ? 9.422 15.024 9.179 1.00 93.69 73 ALA A O 1
ATOM 535 N N . GLN A 1 74 ? 8.252 13.392 8.170 1.00 91.50 74 GLN A N 1
ATOM 536 C CA . GLN A 1 74 ? 6.961 14.078 8.138 1.00 91.50 74 GLN A CA 1
ATOM 537 C C . GLN A 1 74 ? 6.024 13.669 9.280 1.00 91.50 74 GLN A C 1
ATOM 539 O O . GLN A 1 74 ? 4.883 14.131 9.303 1.00 91.50 74 GLN A O 1
ATOM 544 N N . GLU A 1 75 ? 6.478 12.810 10.198 1.00 92.75 75 GLU A N 1
ATOM 545 C CA . GLU A 1 75 ? 5.653 12.231 11.265 1.00 92.75 75 GLU A CA 1
ATOM 546 C C . GLU A 1 75 ? 4.375 11.580 10.701 1.00 92.75 75 GLU A C 1
ATOM 548 O O . GLU A 1 75 ? 3.272 11.714 11.243 1.00 92.75 75 GLU A O 1
ATOM 553 N N . ALA A 1 76 ? 4.510 10.903 9.555 1.00 91.00 76 ALA A N 1
ATOM 554 C CA . ALA A 1 76 ? 3.393 10.257 8.891 1.00 91.00 76 ALA A CA 1
ATOM 555 C C . ALA A 1 76 ? 2.788 9.172 9.790 1.00 91.00 76 ALA A C 1
ATOM 557 O O . ALA A 1 76 ? 3.480 8.338 10.367 1.00 91.00 76 ALA A O 1
ATOM 558 N N . GLN A 1 77 ? 1.461 9.166 9.871 1.00 89.00 77 GLN A N 1
ATOM 559 C CA . GLN A 1 77 ? 0.716 8.235 10.719 1.00 89.00 77 GLN A CA 1
ATOM 560 C C . GLN A 1 77 ? 0.499 6.855 10.090 1.00 89.00 77 GLN A C 1
ATOM 562 O O . GLN A 1 77 ? 0.122 5.906 10.775 1.00 89.00 77 GLN A O 1
ATOM 567 N N . GLY A 1 78 ? 0.688 6.755 8.780 1.00 88.81 78 GLY A N 1
ATOM 568 C CA . GLY A 1 78 ? 0.506 5.526 8.036 1.00 88.81 78 GLY A CA 1
ATOM 569 C C . GLY A 1 78 ? 0.905 5.698 6.582 1.00 88.81 78 GLY A C 1
ATOM 570 O O . GLY A 1 78 ? 1.082 6.817 6.094 1.00 88.81 78 GLY A O 1
ATOM 571 N N . LEU A 1 79 ? 1.035 4.568 5.900 1.00 90.44 79 LEU A N 1
ATOM 572 C CA . LEU A 1 79 ? 1.370 4.492 4.486 1.00 90.44 79 LEU A CA 1
ATOM 573 C C . LEU A 1 79 ? 0.252 3.780 3.734 1.00 90.44 79 LEU A C 1
ATOM 575 O O . LEU A 1 79 ? -0.177 2.695 4.123 1.00 90.44 79 LEU A O 1
ATOM 579 N N . LEU A 1 80 ? -0.208 4.416 2.658 1.00 89.69 80 LEU A N 1
ATOM 580 C CA . LEU A 1 80 ? -1.152 3.860 1.696 1.00 89.69 80 LEU A CA 1
ATOM 581 C C . LEU A 1 80 ? -0.356 3.294 0.517 1.00 89.69 80 LEU A C 1
ATOM 583 O O . LEU A 1 80 ? 0.231 4.057 -0.246 1.00 89.69 80 LEU A O 1
ATOM 587 N N . PHE A 1 81 ? -0.367 1.976 0.349 1.00 87.62 81 PHE A N 1
ATOM 588 C CA . PHE A 1 81 ? 0.127 1.332 -0.864 1.00 87.62 81 PHE A CA 1
ATOM 589 C C . PHE A 1 81 ? -1.006 1.192 -1.866 1.00 87.62 81 PHE A C 1
ATOM 591 O O . PHE A 1 81 ? -2.043 0.621 -1.535 1.00 87.62 81 PHE A O 1
ATOM 598 N N . THR A 1 82 ? -0.788 1.669 -3.085 1.00 85.38 82 THR A N 1
ATOM 599 C CA . THR A 1 82 ? -1.664 1.466 -4.244 1.00 85.38 82 THR A CA 1
ATOM 600 C C . THR A 1 82 ? -0.884 0.705 -5.315 1.00 85.38 82 THR A C 1
ATOM 602 O O . THR A 1 82 ? 0.341 0.815 -5.355 1.00 85.38 82 THR A O 1
ATOM 605 N N . VAL A 1 83 ? -1.559 -0.025 -6.200 1.00 76.62 83 VAL A N 1
ATOM 606 C CA . VAL A 1 83 ? -0.912 -0.653 -7.368 1.00 76.62 83 VAL A CA 1
ATOM 607 C C . VAL A 1 83 ? -1.214 0.101 -8.662 1.00 76.62 83 VAL A C 1
ATOM 609 O O . VAL A 1 83 ? -2.107 0.955 -8.705 1.00 76.62 83 VAL A O 1
ATOM 612 N N . ASP A 1 84 ? -0.475 -0.251 -9.713 1.00 63.88 84 ASP A N 1
ATOM 613 C CA . ASP A 1 84 ? -0.695 0.235 -11.072 1.00 63.88 84 ASP A CA 1
ATOM 614 C C . ASP A 1 84 ? -2.135 -0.078 -11.541 1.00 63.88 84 ASP A C 1
ATOM 616 O O . ASP A 1 84 ? -2.703 -1.121 -11.217 1.00 63.88 84 ASP A O 1
ATOM 620 N N . ASP A 1 85 ? -2.736 0.857 -12.284 1.00 63.84 85 ASP A N 1
ATOM 621 C CA . ASP A 1 85 ? -4.085 0.797 -12.885 1.00 63.84 85 ASP A CA 1
ATOM 622 C C . ASP A 1 85 ? -5.304 0.942 -11.946 1.00 63.84 85 ASP A C 1
ATOM 624 O O . ASP A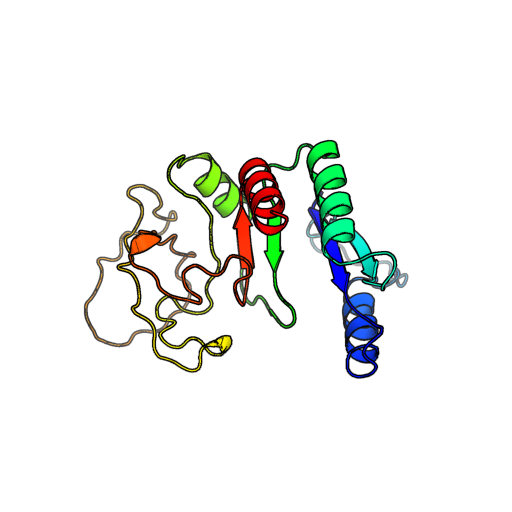 1 85 ? -6.454 0.831 -12.389 1.00 63.84 85 ASP A O 1
ATOM 628 N N . ALA A 1 86 ? -5.107 1.271 -10.665 1.00 66.75 86 ALA A N 1
ATOM 629 C CA . ALA A 1 86 ? -6.223 1.519 -9.752 1.00 66.75 86 ALA A CA 1
ATOM 630 C C . ALA A 1 86 ? -6.888 2.890 -10.002 1.00 66.75 86 ALA A C 1
ATOM 632 O O . ALA A 1 86 ? -6.368 3.944 -9.627 1.00 66.75 86 ALA A O 1
ATOM 633 N N . LEU A 1 87 ? -8.091 2.883 -10.586 1.00 66.88 87 LEU A N 1
ATOM 634 C CA . LEU A 1 87 ? -8.944 4.071 -10.701 1.00 66.88 87 LEU A CA 1
ATOM 635 C C . LEU A 1 87 ? -9.987 4.109 -9.583 1.00 66.88 87 LEU A C 1
ATOM 637 O O . LEU A 1 87 ? -10.844 3.233 -9.464 1.00 66.88 87 LEU A O 1
ATOM 641 N N . TRP A 1 88 ? -9.941 5.176 -8.792 1.00 68.56 88 TRP A N 1
ATOM 642 C CA . TRP A 1 88 ? -10.834 5.386 -7.660 1.00 68.56 88 TRP A CA 1
ATOM 643 C C . TRP A 1 88 ? -12.008 6.259 -8.080 1.00 68.56 88 TRP A C 1
ATOM 645 O O . TRP A 1 88 ? -11.857 7.458 -8.314 1.00 68.56 88 TRP A O 1
ATOM 655 N N . PHE A 1 89 ? -13.192 5.657 -8.160 1.00 67.56 89 PHE A N 1
ATOM 656 C CA . PHE A 1 89 ? -14.438 6.377 -8.396 1.00 67.56 89 PHE A CA 1
ATOM 657 C C . PHE A 1 89 ? -15.226 6.471 -7.092 1.00 67.56 89 PHE A C 1
ATOM 659 O O . PHE A 1 89 ? -15.592 5.458 -6.502 1.00 67.56 89 PHE A O 1
ATOM 666 N N . GLY A 1 90 ? -15.506 7.698 -6.654 1.00 68.00 90 GLY A N 1
ATOM 667 C CA . GLY A 1 90 ? -16.225 7.966 -5.410 1.00 68.00 90 GLY A CA 1
ATOM 668 C C . GLY A 1 90 ? -15.338 8.572 -4.326 1.00 68.00 90 GLY A C 1
ATOM 669 O O . GLY A 1 90 ? -14.165 8.873 -4.539 1.00 68.00 90 GLY A O 1
ATOM 670 N N . ARG A 1 91 ? -15.934 8.815 -3.157 1.00 70.56 91 ARG A N 1
ATOM 671 C CA . ARG A 1 91 ? -15.235 9.414 -2.019 1.00 70.56 91 ARG A CA 1
ATOM 672 C C . ARG A 1 91 ? -14.647 8.308 -1.146 1.00 70.56 91 ARG A C 1
ATOM 674 O O . ARG A 1 91 ? -15.389 7.511 -0.587 1.00 70.56 91 ARG A O 1
ATOM 681 N N . PHE A 1 92 ? -13.328 8.315 -0.993 1.00 76.19 92 PHE A N 1
ATOM 682 C CA . PHE A 1 92 ? -12.613 7.518 -0.002 1.00 76.19 92 PHE A CA 1
ATOM 683 C C . PHE A 1 92 ? -12.019 8.459 1.049 1.00 76.19 92 PHE A C 1
ATOM 685 O O . PHE A 1 92 ? -11.219 9.334 0.717 1.00 76.19 92 PHE A O 1
ATOM 692 N N . ASP A 1 93 ? -12.438 8.317 2.308 1.00 79.69 93 ASP A N 1
ATOM 693 C CA . ASP A 1 93 ? -11.862 9.078 3.417 1.00 79.69 93 ASP A CA 1
ATOM 694 C C . ASP A 1 93 ? -10.686 8.298 4.018 1.00 79.69 93 ASP A C 1
ATOM 696 O O . ASP A 1 93 ? -10.824 7.528 4.970 1.00 79.69 93 ASP A O 1
ATOM 700 N N . ALA A 1 94 ? -9.500 8.492 3.437 1.00 80.81 94 ALA A N 1
ATOM 701 C CA . ALA A 1 94 ? -8.271 7.880 3.938 1.00 80.81 94 ALA A CA 1
ATOM 702 C C . ALA A 1 94 ? -7.980 8.273 5.399 1.00 80.81 94 ALA A C 1
ATOM 704 O O . ALA A 1 94 ? -7.390 7.493 6.142 1.00 80.81 94 ALA A O 1
ATOM 705 N N . GLY A 1 95 ? -8.416 9.462 5.835 1.00 82.19 95 GLY A N 1
ATOM 706 C CA . GLY A 1 95 ? -8.240 9.918 7.212 1.00 82.19 95 GLY A CA 1
ATOM 707 C C . GLY A 1 95 ? -9.090 9.121 8.200 1.00 82.19 95 GLY A C 1
ATOM 708 O O . GLY A 1 95 ? -8.625 8.788 9.287 1.00 82.19 95 GLY A O 1
ATOM 709 N N . GLU A 1 96 ? -10.324 8.776 7.832 1.00 83.31 96 GLU A N 1
ATOM 710 C CA . GLU A 1 96 ? -11.156 7.856 8.610 1.00 83.31 96 GLU A CA 1
ATOM 711 C C . GLU A 1 96 ? -10.542 6.458 8.692 1.00 83.31 96 GLU A C 1
ATOM 713 O O . GLU A 1 96 ? -10.460 5.906 9.787 1.00 83.31 96 GLU A O 1
ATOM 718 N N . ALA A 1 97 ? -10.031 5.932 7.578 1.00 85.19 97 ALA A N 1
ATOM 719 C CA . ALA A 1 97 ? -9.349 4.641 7.561 1.00 85.19 97 ALA A CA 1
ATOM 720 C C . ALA A 1 97 ? -8.103 4.624 8.469 1.00 85.19 97 ALA A C 1
ATOM 722 O O . ALA A 1 97 ? -7.928 3.691 9.251 1.00 85.19 97 ALA A O 1
ATOM 723 N N . VAL A 1 98 ? -7.278 5.679 8.438 1.00 86.50 98 VAL A N 1
ATOM 724 C CA . VAL A 1 98 ? -6.123 5.827 9.344 1.00 86.50 98 VAL A CA 1
ATOM 725 C C . VAL A 1 98 ? -6.572 5.894 10.804 1.00 86.50 98 VAL A C 1
ATOM 727 O O . VAL A 1 98 ? -6.009 5.199 11.646 1.00 86.50 98 VAL A O 1
ATOM 730 N N . ARG A 1 99 ? -7.619 6.668 11.124 1.00 85.56 99 ARG A N 1
ATOM 731 C CA . ARG A 1 99 ? -8.160 6.732 12.494 1.00 85.56 99 ARG A CA 1
ATOM 732 C C . ARG A 1 99 ? -8.697 5.384 12.970 1.00 85.56 99 ARG A C 1
ATOM 734 O O . ARG A 1 99 ? -8.468 5.023 14.120 1.00 85.56 99 ARG A O 1
ATOM 741 N N . ALA A 1 100 ? -9.388 4.641 12.107 1.00 84.62 100 ALA A N 1
ATOM 742 C CA . ALA A 1 100 ? -9.872 3.301 12.421 1.00 84.62 100 ALA A CA 1
ATOM 743 C C . ALA A 1 100 ? -8.703 2.345 12.705 1.00 84.62 100 ALA A C 1
ATOM 745 O O . ALA A 1 100 ? -8.727 1.624 13.702 1.00 84.62 100 ALA A O 1
ATOM 746 N N . LEU A 1 101 ? -7.648 2.402 11.884 1.00 89.69 101 LEU A N 1
ATOM 747 C CA . LEU A 1 101 ? -6.431 1.620 12.089 1.00 89.69 101 LEU A CA 1
ATOM 748 C C . LEU A 1 101 ? -5.741 1.974 13.414 1.00 89.69 101 LEU A C 1
ATOM 750 O O . LEU A 1 101 ? -5.337 1.088 14.158 1.00 89.69 101 LEU A O 1
ATOM 754 N N . GLN A 1 102 ? -5.639 3.255 13.758 1.00 88.06 102 GLN A N 1
ATOM 755 C CA . GLN A 1 102 ? -5.049 3.694 15.029 1.00 88.06 102 GLN A CA 1
ATOM 756 C C . GLN A 1 102 ? -5.898 3.328 16.251 1.00 88.06 102 GLN A C 1
ATOM 758 O O . GLN A 1 102 ? -5.350 3.053 17.316 1.00 88.06 102 GLN A O 1
ATOM 763 N N . GLY A 1 103 ? -7.224 3.339 16.109 1.00 87.44 103 GLY A N 1
ATOM 764 C CA . GLY A 1 103 ? -8.159 3.057 17.197 1.00 87.44 103 GLY A CA 1
ATOM 765 C C . GLY A 1 103 ? -8.268 1.577 17.573 1.00 87.44 103 GLY A C 1
ATOM 766 O O . GLY A 1 103 ? -8.654 1.273 18.699 1.00 87.44 103 GLY A O 1
ATOM 767 N N . GLU A 1 104 ? -7.920 0.659 16.667 1.00 88.38 104 GLU A N 1
ATOM 768 C CA . GLU A 1 104 ? -8.002 -0.789 16.886 1.00 88.38 104 GLU A CA 1
ATOM 769 C C . GLU A 1 104 ? -6.615 -1.436 16.791 1.00 88.38 104 GLU A C 1
ATOM 771 O O . GLU A 1 104 ? -6.126 -1.748 15.706 1.00 88.38 104 GLU A O 1
ATOM 776 N N . LEU A 1 105 ? -5.984 -1.686 17.942 1.00 86.75 105 LEU A N 1
ATOM 777 C CA . LEU A 1 105 ? -4.634 -2.264 18.024 1.00 86.75 105 LEU A CA 1
ATOM 778 C C . LEU A 1 105 ? -4.530 -3.667 17.409 1.00 86.75 105 LEU A C 1
ATOM 780 O O . LEU A 1 105 ? -3.437 -4.108 17.066 1.00 86.75 105 LEU A O 1
ATOM 784 N N . ARG A 1 106 ? -5.648 -4.391 17.270 1.00 88.75 106 ARG A N 1
ATOM 785 C CA . ARG A 1 106 ? -5.668 -5.716 16.631 1.00 88.75 106 ARG A CA 1
ATOM 786 C C . ARG A 1 106 ? -5.790 -5.643 15.112 1.00 88.75 106 ARG A C 1
ATOM 788 O O . ARG A 1 106 ? -5.586 -6.660 14.448 1.00 88.75 106 ARG A O 1
ATOM 795 N N . ALA A 1 107 ? -6.156 -4.488 14.559 1.00 89.75 107 ALA A N 1
ATOM 796 C CA . ALA A 1 107 ? -6.197 -4.288 13.121 1.00 89.75 107 ALA A CA 1
ATOM 797 C C . ALA A 1 107 ? -4.763 -4.173 12.602 1.00 89.75 107 ALA A C 1
ATOM 799 O O . ALA A 1 107 ? -3.978 -3.373 13.105 1.00 89.75 107 ALA A O 1
ATOM 800 N N . TYR A 1 108 ? -4.425 -4.987 11.606 1.00 89.88 108 TYR A N 1
ATOM 801 C CA . TYR A 1 108 ? -3.106 -4.964 10.973 1.00 89.88 108 TYR A CA 1
ATOM 802 C C . TYR A 1 108 ? -3.047 -3.968 9.808 1.00 89.88 108 TYR A C 1
ATOM 804 O O . TYR A 1 108 ? -2.036 -3.312 9.592 1.00 89.88 108 TYR A O 1
ATOM 812 N N . ALA A 1 109 ? -4.142 -3.852 9.058 1.00 91.50 109 ALA A N 1
ATOM 813 C CA . ALA A 1 109 ? -4.241 -2.993 7.888 1.00 91.50 109 ALA A CA 1
ATOM 814 C C . ALA A 1 109 ? -5.702 -2.627 7.615 1.00 91.50 109 ALA A C 1
ATOM 816 O O . ALA A 1 109 ? -6.617 -3.323 8.067 1.00 91.50 109 ALA A O 1
ATOM 817 N N . VAL A 1 110 ? -5.910 -1.573 6.828 1.00 90.31 110 VAL A N 1
ATOM 818 C CA . VAL A 1 110 ? -7.207 -1.266 6.213 1.00 90.31 110 VAL A CA 1
ATOM 819 C C . VAL A 1 110 ? -7.074 -1.414 4.708 1.00 90.31 110 VAL A C 1
ATOM 821 O O . VAL A 1 110 ? -6.308 -0.695 4.072 1.00 90.31 110 VAL A O 1
ATOM 824 N N . HIS A 1 111 ? -7.833 -2.341 4.137 1.00 88.88 111 HIS A N 1
ATOM 825 C CA . HIS A 1 111 ? -7.852 -2.583 2.701 1.00 88.88 111 HIS A CA 1
ATOM 826 C C . HIS A 1 111 ? -9.037 -1.857 2.075 1.00 88.88 111 HIS A C 1
ATOM 828 O O . HIS A 1 111 ? -10.179 -2.046 2.501 1.00 88.88 111 HIS A O 1
ATOM 834 N N . ALA A 1 112 ? -8.786 -1.082 1.027 1.00 85.56 112 ALA A N 1
ATOM 835 C CA . ALA A 1 112 ? -9.827 -0.850 0.045 1.00 85.56 112 ALA A CA 1
ATOM 836 C C . ALA A 1 112 ? -9.952 -2.121 -0.794 1.00 85.56 112 ALA A C 1
ATOM 838 O O . ALA A 1 112 ? -8.959 -2.768 -1.107 1.00 85.56 112 ALA A O 1
ATOM 839 N N . LYS A 1 113 ? -11.181 -2.531 -1.088 1.00 81.62 113 LYS A N 1
ATOM 840 C CA . LYS A 1 113 ? -11.472 -3.693 -1.927 1.00 81.62 113 LYS A CA 1
ATOM 841 C C . LYS A 1 113 ? -12.542 -3.275 -2.923 1.00 81.62 113 LYS A C 1
ATOM 843 O O . LYS A 1 113 ? -13.549 -2.695 -2.522 1.00 81.62 113 LYS A O 1
ATOM 848 N N . LEU A 1 114 ? -12.364 -3.615 -4.202 1.00 76.56 114 LEU A N 1
ATOM 849 C CA . LEU A 1 114 ? -13.367 -3.341 -5.247 1.00 76.56 114 LEU A CA 1
ATOM 850 C C . LEU A 1 114 ? -14.714 -4.014 -4.950 1.00 76.56 114 LEU A C 1
ATOM 852 O O . LEU A 1 114 ? -15.774 -3.512 -5.316 1.00 76.56 114 LEU A O 1
ATOM 856 N N . CYS A 1 115 ? -14.668 -5.179 -4.306 1.00 78.31 115 CYS A N 1
ATOM 857 C CA . CYS A 1 115 ? -15.836 -5.948 -3.917 1.00 78.31 115 CYS A CA 1
ATOM 858 C C . CYS A 1 115 ? -15.519 -6.742 -2.641 1.00 78.31 115 CYS A C 1
ATOM 860 O O . CYS A 1 115 ? -14.456 -7.354 -2.563 1.00 78.31 115 CYS A O 1
ATOM 862 N N . PRO A 1 116 ? -16.432 -6.833 -1.660 1.00 77.38 116 PRO A N 1
ATOM 863 C CA . PRO A 1 116 ? -16.239 -7.686 -0.483 1.00 77.38 116 PRO A CA 1
ATOM 864 C C . PRO A 1 116 ? -16.236 -9.194 -0.808 1.00 77.38 116 PRO A C 1
ATOM 866 O O . PRO A 1 116 ? -15.940 -10.013 0.054 1.00 77.38 116 PRO A O 1
ATOM 869 N N . ARG A 1 117 ? -16.571 -9.589 -2.042 1.00 82.56 117 ARG A N 1
ATOM 870 C CA . ARG A 1 117 ? -16.633 -10.986 -2.498 1.00 82.56 117 ARG A CA 1
ATOM 871 C C . ARG A 1 117 ? -15.612 -11.292 -3.594 1.00 82.56 117 ARG A C 1
ATOM 873 O O . ARG A 1 117 ? -15.944 -11.922 -4.596 1.00 82.56 117 ARG A O 1
ATOM 880 N N . VAL A 1 118 ? -14.367 -10.841 -3.428 1.00 81.62 118 VAL A N 1
ATOM 881 C CA . VAL A 1 118 ? -13.274 -11.319 -4.290 1.00 81.62 118 VAL A CA 1
ATOM 882 C C . VAL A 1 118 ? -13.022 -12.796 -3.981 1.00 81.62 118 VAL A C 1
ATOM 884 O O . VAL A 1 118 ? -12.524 -13.151 -2.915 1.00 81.62 118 VAL A O 1
ATOM 887 N N . GLU A 1 119 ? -13.406 -13.661 -4.916 1.00 88.56 119 GLU A N 1
ATOM 888 C CA . GLU A 1 119 ? -13.379 -15.121 -4.760 1.00 88.56 119 GLU A CA 1
ATOM 889 C C . GLU A 1 119 ? -12.256 -15.787 -5.573 1.00 88.56 119 GLU A C 1
ATOM 891 O O . GLU A 1 119 ? -12.029 -16.980 -5.408 1.00 88.56 119 GLU A O 1
ATOM 896 N N . PHE A 1 120 ? -11.536 -15.061 -6.436 1.00 87.38 120 PHE A N 1
ATOM 897 C CA . PHE A 1 120 ? -10.524 -15.629 -7.337 1.00 87.38 120 PHE A CA 1
ATOM 898 C C . PHE A 1 120 ? -9.202 -14.859 -7.268 1.00 87.38 120 PHE A C 1
ATOM 900 O O . PHE A 1 120 ? -9.208 -13.643 -7.436 1.00 87.38 120 PHE A O 1
ATOM 907 N N . ALA A 1 121 ? -8.089 -15.569 -7.047 1.00 87.00 121 ALA A N 1
ATOM 908 C CA . ALA A 1 121 ? -6.741 -15.004 -7.090 1.00 87.00 121 ALA A CA 1
ATOM 909 C C . ALA A 1 121 ? -6.098 -15.245 -8.451 1.00 87.00 121 ALA A C 1
ATOM 911 O O . ALA A 1 121 ? -5.714 -16.375 -8.780 1.00 87.00 121 ALA A O 1
ATOM 912 N N . HIS A 1 122 ? -5.931 -14.174 -9.226 1.00 84.12 122 HIS A N 1
ATOM 913 C CA . HIS A 1 122 ? -5.292 -14.228 -10.541 1.00 84.12 122 HIS A CA 1
ATOM 914 C C . HIS A 1 122 ? -3.831 -14.692 -10.493 1.00 84.12 122 HIS A C 1
ATOM 916 O O . HIS A 1 122 ? -3.504 -15.596 -11.266 1.00 84.12 122 HIS A O 1
ATOM 922 N N . PRO A 1 123 ? -2.970 -14.187 -9.581 1.00 83.00 123 PRO A N 1
ATOM 923 C CA . PRO A 1 123 ? -1.576 -14.634 -9.504 1.00 83.00 123 PRO A CA 1
ATOM 924 C C . PRO A 1 123 ? -1.451 -16.138 -9.252 1.00 83.00 123 PRO A C 1
ATOM 926 O O . PRO A 1 123 ? -0.476 -16.778 -9.640 1.00 83.00 123 PRO A O 1
ATOM 929 N N . ASN A 1 124 ? -2.457 -16.715 -8.595 1.00 86.62 124 ASN A N 1
ATOM 930 C CA . ASN A 1 124 ? -2.458 -18.108 -8.190 1.00 86.62 124 ASN A CA 1
ATOM 931 C C . ASN A 1 124 ? -3.302 -19.025 -9.087 1.00 86.62 124 ASN A C 1
ATOM 933 O O . ASN A 1 124 ? -3.215 -20.245 -8.931 1.00 86.62 124 ASN A O 1
ATOM 937 N N . GLY A 1 125 ? -4.127 -18.470 -9.978 1.00 89.19 125 GLY A N 1
ATOM 938 C CA . GLY A 1 125 ? -5.012 -19.223 -10.866 1.00 89.19 125 GLY A CA 1
ATOM 939 C C . GLY A 1 125 ? -6.051 -20.084 -10.139 1.00 89.19 125 GLY A C 1
ATOM 940 O O . GLY A 1 125 ? -6.369 -21.175 -10.613 1.00 89.19 125 GLY A O 1
ATOM 941 N N . LYS A 1 126 ? -6.550 -19.652 -8.971 1.00 91.56 126 LYS A N 1
ATOM 942 C CA . LYS A 1 126 ? -7.462 -20.459 -8.141 1.00 91.56 126 LYS A CA 1
ATOM 943 C C . LYS A 1 126 ? -8.487 -19.636 -7.373 1.00 91.56 126 LYS A C 1
ATOM 945 O O . LYS A 1 126 ? -8.254 -18.480 -7.026 1.00 91.56 126 LYS A O 1
ATOM 950 N N . PHE A 1 127 ? -9.615 -20.283 -7.081 1.00 90.31 127 PHE A N 1
ATOM 951 C CA . PHE A 1 127 ? -10.597 -19.758 -6.141 1.00 90.31 127 PHE A CA 1
ATOM 952 C C . PHE A 1 127 ? -10.030 -19.749 -4.722 1.00 90.31 127 PHE A C 1
ATOM 954 O O . PHE A 1 127 ? -9.263 -20.635 -4.338 1.00 90.31 127 PHE A O 1
ATOM 961 N N . MET A 1 128 ? -10.428 -18.741 -3.963 1.00 89.56 128 MET A N 1
ATOM 962 C CA . MET A 1 128 ? -9.994 -18.489 -2.600 1.00 89.56 128 MET A CA 1
ATOM 963 C C . MET A 1 128 ? -11.171 -18.622 -1.650 1.00 89.56 128 MET A C 1
ATOM 965 O O . MET A 1 128 ? -12.309 -18.287 -1.994 1.00 89.56 128 MET A O 1
ATOM 969 N N . ARG A 1 129 ? -10.893 -19.016 -0.410 1.00 87.56 129 ARG A N 1
ATOM 970 C CA . ARG A 1 129 ? -11.882 -18.866 0.653 1.00 87.56 129 ARG A CA 1
ATOM 971 C C . ARG A 1 129 ? -12.063 -17.387 1.009 1.00 87.56 129 ARG A C 1
ATOM 973 O O . ARG A 1 129 ? -11.131 -16.735 1.474 1.00 87.56 129 ARG A O 1
ATOM 980 N N . VAL A 1 130 ? -13.287 -16.884 0.843 1.00 88.12 130 VAL A N 1
ATOM 981 C CA . VAL A 1 130 ? -13.683 -15.553 1.327 1.00 88.12 130 VAL A CA 1
ATOM 982 C C . VAL A 1 130 ? -13.750 -15.597 2.855 1.00 88.12 130 VAL A C 1
ATOM 984 O O . VAL A 1 130 ? -14.441 -16.465 3.402 1.00 88.12 130 VAL A O 1
ATOM 987 N N . PRO A 1 131 ? -13.038 -14.710 3.564 1.00 90.50 131 PRO A N 1
ATOM 988 C CA . PRO A 1 131 ? -13.099 -14.674 5.010 1.00 90.50 131 PRO A CA 1
ATOM 989 C C . PRO A 1 131 ? -14.478 -14.193 5.463 1.00 90.50 131 PRO A C 1
ATOM 991 O O . PRO A 1 131 ? -15.190 -13.485 4.746 1.00 90.50 131 PRO A O 1
ATOM 994 N N . ARG A 1 132 ? -14.873 -14.560 6.682 1.00 89.69 132 ARG A N 1
ATOM 995 C CA . ARG A 1 132 ? -16.124 -14.050 7.232 1.00 89.69 132 ARG A CA 1
ATOM 996 C C . ARG A 1 132 ? -15.963 -12.561 7.532 1.00 89.69 132 ARG A C 1
ATOM 998 O O . ARG A 1 132 ? -15.160 -12.189 8.383 1.00 89.69 132 ARG A O 1
ATOM 1005 N N . LEU A 1 133 ? -16.752 -11.740 6.848 1.00 88.75 133 LEU A N 1
ATOM 1006 C CA . LEU A 1 133 ? -16.802 -10.302 7.079 1.00 88.75 133 LEU A CA 1
ATOM 1007 C C . LEU A 1 133 ? -17.792 -9.985 8.202 1.00 88.75 133 LEU A C 1
ATOM 1009 O O . LEU A 1 133 ? -18.899 -10.528 8.247 1.00 88.75 133 LEU A O 1
ATOM 1013 N N . CYS A 1 134 ? -17.380 -9.099 9.098 1.00 86.19 134 CYS A N 1
ATOM 1014 C CA . CYS A 1 134 ? -18.163 -8.604 10.220 1.00 86.19 134 CYS A CA 1
ATOM 1015 C C . CYS A 1 134 ? -18.119 -7.074 10.235 1.00 86.19 134 CYS A C 1
ATOM 1017 O O . CYS A 1 134 ? -17.113 -6.473 9.871 1.00 86.19 134 CYS A O 1
ATOM 1019 N N . THR A 1 135 ? -19.180 -6.438 10.712 1.00 81.75 135 THR A N 1
ATOM 1020 C CA . THR A 1 135 ? -19.203 -4.991 10.956 1.00 81.75 135 THR A CA 1
ATOM 1021 C C . THR A 1 135 ? -18.571 -4.674 12.308 1.00 81.75 135 THR A C 1
ATOM 1023 O O . THR A 1 135 ? -18.861 -5.362 13.293 1.00 81.75 135 THR A O 1
ATOM 1026 N N . LEU A 1 136 ? -17.760 -3.617 12.392 1.00 68.94 136 LEU A N 1
ATOM 1027 C CA . LEU A 1 136 ? -17.268 -3.111 13.677 1.00 68.94 136 LEU A CA 1
ATOM 1028 C C . LEU A 1 136 ? -18.420 -2.496 14.489 1.00 68.94 136 LEU A C 1
ATOM 1030 O O . LEU A 1 136 ? -19.088 -1.580 13.997 1.00 68.94 136 LEU A O 1
ATOM 1034 N N . PRO A 1 137 ? -18.661 -2.940 15.738 1.00 61.59 137 PRO A N 1
ATOM 1035 C CA . PRO A 1 137 ? -19.620 -2.281 16.615 1.00 61.59 137 PRO A CA 1
ATOM 1036 C C . PRO A 1 137 ? -19.183 -0.830 16.860 1.00 61.59 137 PRO A C 1
ATOM 1038 O O . PRO A 1 137 ? -18.117 -0.594 17.420 1.00 61.59 137 PRO A O 1
ATOM 1041 N N . GLY A 1 138 ? -19.997 0.143 16.444 1.00 57.59 138 GLY A N 1
ATOM 1042 C CA . GLY A 1 138 ? -19.717 1.573 16.640 1.00 57.59 138 GLY A CA 1
ATOM 1043 C C . GLY A 1 138 ? -19.116 2.306 15.435 1.00 57.59 138 GLY A C 1
ATOM 1044 O O . GLY A 1 138 ? -19.094 3.531 15.452 1.00 57.59 138 GLY A O 1
ATOM 1045 N N . CYS A 1 139 ? -18.737 1.602 14.362 1.00 50.34 139 CYS A N 1
ATOM 1046 C CA . CYS A 1 139 ? -18.357 2.198 13.071 1.00 50.34 139 CYS A CA 1
ATOM 1047 C C . CYS A 1 139 ? -19.562 2.306 12.127 1.00 50.34 139 CYS A C 1
ATOM 1049 O O . CYS A 1 139 ? -19.455 2.071 10.925 1.00 50.34 139 CYS A O 1
ATOM 1051 N N . HIS A 1 140 ? -20.740 2.612 12.673 1.00 51.09 140 HIS A N 1
ATOM 1052 C CA . HIS A 1 140 ? -21.847 3.027 11.832 1.00 51.09 140 HIS A CA 1
ATOM 1053 C C . HIS A 1 140 ? -21.536 4.447 11.387 1.00 51.09 140 HIS A C 1
ATOM 1055 O O . HIS A 1 140 ? -21.582 5.375 12.199 1.00 51.09 140 HIS A O 1
ATOM 1061 N N . GLY A 1 141 ? -21.220 4.597 10.099 1.00 48.00 141 GLY A N 1
ATOM 1062 C CA . GLY A 1 141 ? -21.416 5.867 9.422 1.00 48.00 141 GLY A CA 1
ATOM 1063 C C . GLY A 1 141 ? -22.776 6.423 9.841 1.00 48.00 141 GLY A C 1
ATOM 1064 O O . GLY A 1 141 ? -23.726 5.681 10.112 1.00 48.00 141 GLY A O 1
ATOM 1065 N N . SER A 1 142 ? -22.846 7.731 10.026 1.00 46.09 142 SER A N 1
ATOM 1066 C CA . SER A 1 142 ? -24.007 8.444 10.559 1.00 46.09 142 SER A CA 1
ATOM 1067 C C . SER A 1 142 ? -25.339 8.196 9.817 1.00 46.09 142 SER A C 1
ATOM 1069 O O . SER A 1 142 ? -26.363 8.745 10.227 1.00 46.09 142 SER A O 1
ATOM 1071 N N . GLY A 1 143 ? -25.380 7.372 8.767 1.00 44.03 143 GLY A N 1
ATOM 1072 C CA . GLY A 1 143 ? -26.591 6.826 8.164 1.00 44.03 143 GLY A CA 1
ATOM 1073 C C . GLY A 1 143 ? -27.059 5.492 8.768 1.00 44.03 143 GLY A C 1
ATOM 1074 O O . GLY A 1 143 ? -26.494 4.442 8.497 1.00 44.03 143 GLY A O 1
ATOM 1075 N N . GLY A 1 144 ? -28.154 5.550 9.534 1.00 40.22 144 GLY A N 1
ATOM 1076 C CA . GLY A 1 144 ? -29.143 4.492 9.814 1.00 40.22 144 GLY A CA 1
ATOM 1077 C C . GLY A 1 144 ? -28.771 3.015 9.594 1.00 40.22 144 GLY A C 1
ATOM 1078 O O . GLY A 1 144 ? -28.649 2.547 8.469 1.00 40.22 144 GLY A O 1
ATOM 1079 N N . SER A 1 145 ? -28.772 2.255 10.693 1.00 40.78 145 SER A N 1
ATOM 1080 C CA . SER A 1 145 ? -28.780 0.786 10.737 1.00 40.78 145 SER A CA 1
ATOM 1081 C C . SER A 1 145 ? -29.682 0.162 9.659 1.00 40.78 145 SER A C 1
ATOM 1083 O O . SER A 1 145 ? -30.910 0.212 9.758 1.00 40.78 145 SER A O 1
ATOM 1085 N N . VAL A 1 146 ? -29.076 -0.466 8.649 1.00 43.81 146 VAL A N 1
ATOM 1086 C CA . VAL A 1 146 ? -29.770 -1.396 7.754 1.00 43.81 146 VAL A CA 1
ATOM 1087 C C . VAL A 1 146 ? -29.337 -2.797 8.156 1.00 43.81 146 VAL A C 1
ATOM 1089 O O . VAL A 1 146 ? -28.195 -3.200 7.958 1.00 43.81 146 VAL A O 1
ATOM 1092 N N . ALA A 1 147 ? -30.250 -3.527 8.793 1.00 41.72 147 ALA A N 1
ATOM 1093 C CA . ALA A 1 147 ? -30.063 -4.932 9.113 1.00 41.72 147 ALA A CA 1
ATOM 1094 C C . ALA A 1 147 ? -29.659 -5.709 7.850 1.00 41.72 147 ALA A C 1
ATOM 1096 O O . ALA A 1 147 ? -30.285 -5.547 6.800 1.00 41.72 147 ALA A O 1
ATOM 1097 N N . ALA A 1 148 ? -28.635 -6.559 7.972 1.00 44.56 148 ALA A N 1
ATOM 1098 C CA . ALA A 1 148 ? -28.183 -7.463 6.924 1.00 44.56 148 ALA A CA 1
ATOM 1099 C C . ALA A 1 148 ? -29.375 -8.250 6.354 1.00 44.56 148 ALA A C 1
ATOM 1101 O O . ALA A 1 148 ? -29.892 -9.173 6.987 1.00 44.56 148 ALA A O 1
ATOM 1102 N N . SER A 1 149 ? -29.842 -7.853 5.169 1.00 35.53 149 SER A N 1
ATOM 1103 C CA . SER A 1 149 ? -30.910 -8.554 4.466 1.00 35.53 149 SER A CA 1
ATOM 1104 C C . SER A 1 149 ? -30.295 -9.698 3.660 1.00 35.53 149 SER A C 1
ATOM 1106 O O . SER A 1 149 ? -29.387 -9.457 2.858 1.00 35.53 149 SER A O 1
ATOM 1108 N N . PRO A 1 150 ? -30.743 -10.949 3.849 1.00 43.41 150 PRO A N 1
ATOM 1109 C CA . PRO A 1 150 ? -30.270 -12.058 3.049 1.00 43.41 150 PRO A CA 1
ATOM 1110 C C . PRO A 1 150 ? -30.960 -12.013 1.681 1.00 43.41 150 PRO A C 1
ATOM 1112 O O . PRO A 1 1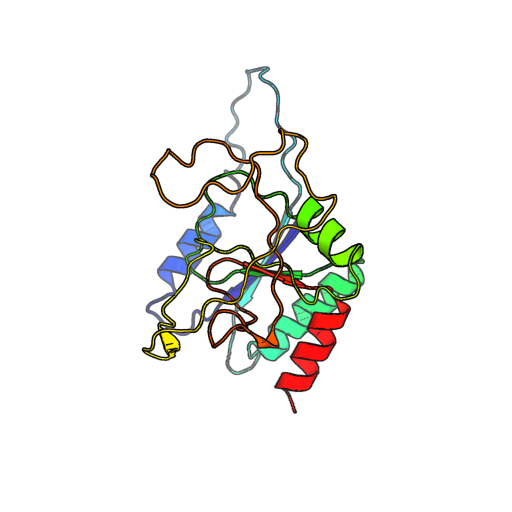50 ? -32.180 -12.034 1.594 1.00 43.41 150 PRO A O 1
ATOM 1115 N N . VAL A 1 151 ? -30.152 -12.017 0.620 1.00 47.62 151 VAL A N 1
ATOM 1116 C CA . VAL A 1 151 ? -30.515 -12.490 -0.728 1.00 47.62 151 VAL A CA 1
ATOM 1117 C C . VAL A 1 151 ? -31.730 -11.793 -1.369 1.00 47.62 151 VAL A C 1
ATOM 1119 O O . VAL A 1 151 ? -32.861 -12.260 -1.297 1.00 47.62 151 VAL A O 1
ATOM 1122 N N . GLY A 1 152 ? -31.476 -10.722 -2.122 1.00 40.16 152 GLY A N 1
ATOM 1123 C CA . GLY A 1 152 ? -32.462 -10.150 -3.044 1.00 40.16 152 GLY A CA 1
ATOM 1124 C C . GLY A 1 152 ? -32.049 -8.760 -3.500 1.00 40.16 152 GLY A C 1
ATOM 1125 O O . GLY A 1 152 ? -32.005 -7.842 -2.693 1.00 40.16 152 GLY A O 1
ATOM 1126 N N . GLY A 1 153 ? -31.685 -8.627 -4.776 1.00 50.69 153 GLY A N 1
ATOM 1127 C CA . GLY A 1 153 ? -31.044 -7.437 -5.330 1.00 50.69 153 GLY A CA 1
ATOM 1128 C C . GLY A 1 153 ? -31.799 -6.126 -5.090 1.00 50.69 153 GLY A C 1
ATOM 1129 O O . GLY A 1 153 ? -32.978 -6.002 -5.410 1.00 50.69 153 GLY A O 1
ATOM 1130 N N . ALA A 1 154 ? -31.064 -5.130 -4.601 1.00 38.34 154 ALA A N 1
ATOM 1131 C CA . ALA A 1 154 ? -31.399 -3.714 -4.671 1.00 38.34 154 ALA A CA 1
ATOM 1132 C C . ALA A 1 154 ? -30.097 -2.906 -4.876 1.00 38.34 154 ALA A C 1
ATOM 1134 O O . ALA A 1 154 ? -29.016 -3.409 -4.559 1.00 38.34 154 ALA A O 1
ATOM 1135 N N . PRO A 1 155 ? -30.165 -1.703 -5.473 1.00 40.25 155 PRO A N 1
ATOM 1136 C CA . PRO A 1 155 ? -29.009 -1.047 -6.068 1.00 40.25 155 PRO A CA 1
ATOM 1137 C C . PRO A 1 155 ? -28.075 -0.425 -5.021 1.00 40.25 155 PRO A C 1
ATOM 1139 O O . PRO A 1 155 ? -28.519 0.291 -4.127 1.00 40.25 155 PRO A O 1
ATOM 1142 N N . LEU A 1 156 ? -26.769 -0.647 -5.206 1.00 43.19 156 LEU A N 1
ATOM 1143 C CA . LEU A 1 156 ? -25.648 0.011 -4.521 1.00 43.19 156 LEU A CA 1
ATOM 1144 C C . LEU A 1 156 ? -25.569 1.499 -4.915 1.00 43.19 156 LEU A C 1
ATOM 1146 O O . LEU A 1 156 ? -24.674 1.926 -5.645 1.00 43.19 156 LEU A O 1
ATOM 1150 N N . HIS A 1 157 ? -26.534 2.307 -4.489 1.00 38.53 157 HIS A N 1
ATOM 1151 C CA . HIS A 1 157 ? -26.446 3.760 -4.603 1.00 38.53 157 HIS A CA 1
ATOM 1152 C C . HIS A 1 157 ? -26.441 4.391 -3.216 1.00 38.53 157 HIS A C 1
ATOM 1154 O O . HIS A 1 157 ? -27.466 4.466 -2.549 1.00 38.53 157 HIS A O 1
ATOM 1160 N N . GLY A 1 158 ? -25.256 4.862 -2.816 1.00 38.84 158 GLY A N 1
ATOM 1161 C CA . GLY A 1 158 ? -25.088 5.839 -1.742 1.00 38.84 158 GLY A CA 1
ATOM 1162 C C . GLY A 1 158 ? -24.816 5.299 -0.339 1.00 38.84 158 GLY A C 1
ATOM 1163 O O . GLY A 1 158 ? -24.839 6.098 0.590 1.00 38.84 158 GLY A O 1
ATOM 1164 N N . ALA A 1 159 ? -24.554 4.002 -0.158 1.00 46.50 159 ALA A N 1
ATOM 1165 C CA . ALA A 1 159 ? -24.118 3.501 1.143 1.00 46.50 159 ALA A CA 1
ATOM 1166 C C . ALA A 1 159 ? -22.718 4.055 1.455 1.00 46.50 159 ALA A C 1
ATOM 1168 O O . ALA A 1 159 ? -21.779 3.841 0.686 1.00 46.50 159 ALA A O 1
ATOM 1169 N N . GLU A 1 160 ? -22.615 4.811 2.549 1.00 55.03 160 GLU A N 1
ATOM 1170 C CA . GLU A 1 160 ? -21.350 5.211 3.169 1.00 55.03 160 GLU A CA 1
ATOM 1171 C C . GLU A 1 160 ? -20.429 3.983 3.254 1.00 55.03 160 GLU A C 1
ATOM 1173 O O . GLU A 1 160 ? -20.906 2.888 3.554 1.00 55.03 160 GLU A O 1
ATOM 1178 N N . SER A 1 161 ? -19.143 4.142 2.918 1.00 58.78 161 SER A N 1
ATOM 1179 C CA . SER A 1 161 ? -18.170 3.044 2.873 1.00 58.78 161 SER A CA 1
ATOM 1180 C C . SER A 1 161 ? -18.189 2.250 4.179 1.00 58.78 161 SER A C 1
ATOM 1182 O O . SER A 1 161 ? -17.673 2.697 5.199 1.00 58.78 161 SER A O 1
ATOM 1184 N N . GLU A 1 162 ? -18.808 1.073 4.150 1.00 73.69 162 GLU A N 1
ATOM 1185 C CA . GLU A 1 162 ? -18.938 0.220 5.322 1.00 73.69 162 GLU A CA 1
ATOM 1186 C C . GLU A 1 162 ? -17.570 -0.395 5.642 1.00 73.69 162 GLU A C 1
ATOM 1188 O O . GLU A 1 162 ? -17.009 -1.152 4.845 1.00 73.69 162 GLU A O 1
ATOM 1193 N N . LEU A 1 163 ? -17.008 -0.054 6.805 1.00 81.12 163 LEU A N 1
ATOM 1194 C CA . LEU A 1 163 ? -15.792 -0.688 7.304 1.00 81.12 163 LEU A CA 1
ATOM 1195 C C . LEU A 1 163 ? -16.119 -2.109 7.771 1.00 81.12 163 LEU A C 1
ATOM 1197 O O . LEU A 1 163 ? -16.746 -2.328 8.812 1.00 81.12 163 LEU A O 1
ATOM 1201 N N . LEU A 1 164 ? -15.662 -3.077 6.983 1.00 87.19 164 LEU A N 1
ATOM 1202 C CA . LEU A 1 164 ? -15.779 -4.498 7.273 1.00 87.19 164 LEU A CA 1
ATOM 1203 C C . LEU A 1 164 ? -14.465 -5.024 7.849 1.00 87.19 164 LEU A C 1
ATOM 1205 O O . LEU A 1 164 ? -13.379 -4.682 7.387 1.00 87.19 164 LEU A O 1
ATOM 1209 N N . VAL A 1 165 ? -14.573 -5.902 8.840 1.00 88.81 165 VAL A N 1
ATOM 1210 C CA . VAL A 1 165 ? -13.442 -6.549 9.506 1.00 88.81 165 VAL A CA 1
ATOM 1211 C C . VAL A 1 165 ? -13.499 -8.046 9.289 1.00 88.81 165 VAL A C 1
ATOM 1213 O O . VAL A 1 165 ? -14.570 -8.655 9.294 1.00 88.81 165 VAL A O 1
ATOM 1216 N N . TYR A 1 166 ? -12.325 -8.643 9.139 1.00 90.69 166 TYR A N 1
ATOM 1217 C CA . TYR A 1 166 ? -12.159 -10.082 9.069 1.00 90.69 166 TYR A CA 1
ATOM 1218 C C . TYR A 1 166 ? -10.886 -10.530 9.777 1.00 90.69 166 TYR A C 1
ATOM 1220 O O . TYR A 1 166 ? -9.948 -9.760 9.980 1.00 90.69 166 TYR A O 1
ATOM 1228 N N . GLU A 1 167 ? -10.847 -11.806 10.148 1.00 90.81 167 GLU A N 1
ATOM 1229 C CA . GLU A 1 167 ? -9.638 -12.425 10.676 1.00 90.81 167 GLU A CA 1
ATOM 1230 C C . GLU A 1 167 ? -8.709 -12.827 9.527 1.00 90.81 167 GLU A C 1
ATOM 1232 O O . GLU A 1 167 ? -9.074 -13.640 8.675 1.00 90.81 167 GLU A O 1
ATOM 1237 N N . ARG A 1 168 ? -7.476 -12.310 9.535 1.00 89.00 168 ARG A N 1
ATOM 1238 C CA . ARG A 1 168 ? -6.450 -12.594 8.516 1.00 89.00 168 ARG A CA 1
ATOM 1239 C C . ARG A 1 168 ? -6.226 -14.096 8.284 1.00 89.00 168 ARG A C 1
ATOM 1241 O O . ARG A 1 168 ? -6.055 -14.534 7.152 1.00 89.00 168 ARG A O 1
ATOM 1248 N N . SER A 1 169 ? -6.279 -14.905 9.344 1.00 90.25 169 SER A N 1
ATOM 1249 C CA . SER A 1 169 ? -6.122 -16.369 9.281 1.00 90.25 169 SER A CA 1
ATOM 1250 C C . SER A 1 169 ? -7.228 -17.084 8.491 1.00 90.25 169 SER A C 1
ATOM 1252 O O . SER A 1 169 ? -7.057 -18.240 8.100 1.00 90.25 169 SER A O 1
ATOM 1254 N N . GLN A 1 170 ? -8.365 -16.424 8.255 1.00 89.19 170 GLN A N 1
ATOM 1255 C CA . GLN A 1 170 ? -9.474 -16.977 7.482 1.00 89.19 170 GLN A CA 1
ATOM 1256 C C . GLN A 1 170 ? -9.350 -16.685 5.983 1.00 89.19 170 GLN A C 1
ATOM 1258 O O . GLN A 1 170 ? -9.875 -17.467 5.185 1.00 89.19 170 GLN A O 1
ATOM 1263 N N . GLY A 1 171 ? -8.655 -15.605 5.615 1.00 85.19 171 GLY A N 1
ATOM 1264 C CA . GLY A 1 171 ? -8.398 -15.225 4.228 1.00 85.19 171 GLY A CA 1
ATOM 1265 C C . GLY A 1 171 ? -7.300 -16.070 3.584 1.00 85.19 171 GLY A C 1
ATOM 1266 O O . GLY A 1 171 ? -6.425 -16.609 4.263 1.00 85.19 171 GLY A O 1
ATOM 1267 N N . GLU A 1 172 ? -7.337 -16.173 2.260 1.00 87.12 172 GLU A N 1
ATOM 1268 C CA . GLU A 1 172 ? -6.319 -16.847 1.454 1.00 87.12 172 GLU A CA 1
ATOM 1269 C C . GLU A 1 172 ? -5.830 -15.923 0.330 1.00 87.12 172 GLU A C 1
ATOM 1271 O O . GLU A 1 172 ? -6.583 -15.074 -0.144 1.00 87.12 172 GLU A O 1
ATOM 1276 N N . TYR A 1 173 ? -4.576 -16.105 -0.098 1.00 86.69 173 TYR A N 1
ATOM 1277 C CA . TYR A 1 173 ? -3.954 -15.412 -1.239 1.00 86.69 173 TYR A CA 1
ATOM 1278 C C . TYR A 1 173 ? -4.166 -13.885 -1.213 1.00 86.69 173 TYR A C 1
ATOM 1280 O O . TYR A 1 173 ? -3.676 -13.232 -0.292 1.00 86.69 173 TYR A O 1
ATOM 1288 N N . ASP A 1 174 ? -4.920 -13.327 -2.165 1.00 82.56 174 ASP A N 1
ATOM 1289 C CA . ASP A 1 174 ? -5.148 -11.887 -2.353 1.00 82.56 174 ASP A CA 1
ATOM 1290 C C . ASP A 1 174 ? -5.913 -11.230 -1.187 1.00 82.56 174 ASP A C 1
ATOM 1292 O O . ASP A 1 174 ? -5.910 -10.006 -1.039 1.00 82.56 174 ASP A O 1
ATOM 1296 N N . TRP A 1 175 ? -6.551 -12.017 -0.311 1.00 83.56 175 TRP A N 1
ATOM 1297 C CA . TRP A 1 175 ? -7.099 -11.501 0.952 1.00 83.56 175 TRP A CA 1
ATOM 1298 C C . TRP A 1 175 ? -6.023 -11.134 1.971 1.00 83.56 175 TRP A C 1
ATOM 1300 O O . TRP A 1 175 ? -6.289 -10.352 2.876 1.00 83.56 175 TRP A O 1
ATOM 1310 N N . ASN A 1 176 ? -4.821 -11.685 1.835 1.00 78.81 176 ASN A N 1
ATOM 1311 C CA . ASN A 1 176 ? -3.691 -11.437 2.727 1.00 78.81 176 ASN A CA 1
ATOM 1312 C C . ASN A 1 176 ? -2.497 -10.812 1.997 1.00 78.81 176 ASN A C 1
ATOM 1314 O O . ASN A 1 176 ? -1.428 -10.683 2.595 1.00 78.81 176 ASN A O 1
ATOM 1318 N N . TYR A 1 177 ? -2.659 -10.466 0.718 1.00 78.12 177 TYR A N 1
ATOM 1319 C CA . TYR A 1 177 ? -1.608 -9.851 -0.075 1.00 78.12 177 TYR A CA 1
ATOM 1320 C C . TYR A 1 177 ? -1.476 -8.371 0.307 1.00 78.12 177 TYR A C 1
ATOM 1322 O O . TYR A 1 177 ? -2.462 -7.636 0.208 1.00 78.12 177 TYR A O 1
ATOM 1330 N N . PRO A 1 178 ? -0.296 -7.924 0.773 1.00 64.88 178 PRO A N 1
ATOM 1331 C CA . PRO A 1 178 ? -0.156 -6.589 1.339 1.00 64.88 178 PRO A CA 1
ATOM 1332 C C . PRO A 1 178 ? -0.173 -5.464 0.295 1.00 64.88 178 PRO A C 1
ATOM 1334 O O . PRO A 1 178 ? -0.466 -4.315 0.616 1.00 64.88 178 PRO A O 1
ATOM 1337 N N . TRP A 1 179 ? 0.077 -5.800 -0.971 1.00 68.06 179 TRP A N 1
ATOM 1338 C CA . TRP A 1 179 ? 0.022 -4.874 -2.105 1.00 68.06 179 TRP A CA 1
ATOM 1339 C C . TRP A 1 179 ? -1.207 -5.163 -2.962 1.00 68.06 179 TRP A C 1
ATOM 1341 O O . TRP A 1 179 ? -1.127 -5.509 -4.134 1.00 68.06 179 TRP A O 1
ATOM 1351 N N . GLU A 1 180 ? -2.362 -5.117 -2.309 1.00 66.88 180 GLU A N 1
ATOM 1352 C CA . GLU A 1 180 ? -3.666 -5.388 -2.907 1.00 66.88 180 GLU A CA 1
ATOM 1353 C C . GLU A 1 180 ? -3.929 -4.569 -4.186 1.00 66.88 180 GLU A C 1
ATOM 1355 O O . GLU A 1 180 ? -3.460 -3.440 -4.307 1.00 66.88 180 GLU A O 1
ATOM 1360 N N . LEU A 1 181 ? -4.729 -5.131 -5.103 1.00 63.94 181 LEU A N 1
ATOM 1361 C CA . LEU A 1 181 ? -5.077 -4.576 -6.421 1.00 63.94 181 LEU A CA 1
ATOM 1362 C C . LEU A 1 181 ? -5.688 -3.156 -6.440 1.00 63.94 181 LEU A C 1
ATOM 1364 O O . LEU A 1 181 ? -5.825 -2.565 -7.506 1.00 63.94 181 LEU A O 1
ATOM 1368 N N . SER A 1 182 ? -6.088 -2.604 -5.302 1.00 76.56 182 SER A N 1
ATOM 1369 C CA . SER A 1 182 ? -6.644 -1.263 -5.168 1.00 76.56 182 SER A CA 1
ATOM 1370 C C . SER A 1 182 ? -5.812 -0.429 -4.205 1.00 76.56 182 SER A C 1
ATOM 1372 O O . SER A 1 182 ? -5.002 0.375 -4.668 1.00 76.56 182 SER A O 1
ATOM 1374 N N . ALA A 1 183 ? -5.970 -0.609 -2.889 1.00 85.88 183 ALA A N 1
ATOM 1375 C CA . ALA A 1 183 ? -4.994 -0.114 -1.926 1.00 85.88 183 ALA A CA 1
ATOM 1376 C C . ALA A 1 183 ? -5.114 -0.704 -0.528 1.00 85.88 183 ALA A C 1
ATOM 1378 O O . ALA A 1 183 ? -6.160 -1.195 -0.105 1.00 85.88 183 ALA A O 1
ATOM 1379 N N . SER A 1 184 ? -4.029 -0.556 0.224 1.00 90.25 184 SER A N 1
ATOM 1380 C CA . SER A 1 184 ? -3.929 -0.970 1.618 1.00 90.25 184 SER A CA 1
ATOM 1381 C C . SER A 1 184 ? -3.222 0.098 2.447 1.00 90.25 184 SER A C 1
ATOM 1383 O O . SER A 1 184 ? -2.186 0.616 2.038 1.00 90.25 184 SER A O 1
ATOM 1385 N N . ILE A 1 185 ? -3.787 0.429 3.607 1.00 91.81 185 ILE A N 1
ATOM 1386 C CA . ILE A 1 185 ? -3.213 1.359 4.583 1.00 91.81 185 ILE A CA 1
ATOM 1387 C C . ILE A 1 185 ? -2.638 0.563 5.748 1.00 91.81 185 ILE A C 1
ATOM 1389 O O . ILE A 1 185 ? -3.332 -0.274 6.328 1.00 91.81 185 ILE A O 1
ATOM 1393 N N . TYR A 1 186 ? -1.407 0.893 6.119 1.00 93.06 186 TYR A N 1
ATOM 1394 C CA . TYR A 1 186 ? -0.677 0.320 7.247 1.00 93.06 186 TYR A CA 1
ATOM 1395 C C . TYR A 1 186 ? -0.190 1.417 8.187 1.00 93.06 186 TYR A C 1
ATOM 1397 O O . TYR A 1 186 ? -0.009 2.563 7.761 1.00 93.06 186 TYR A O 1
ATOM 1405 N N . ARG A 1 187 ? 0.072 1.063 9.451 1.00 94.12 187 ARG A N 1
ATOM 1406 C CA . ARG A 1 187 ? 0.851 1.931 10.342 1.00 94.12 187 ARG A CA 1
ATOM 1407 C C . ARG A 1 187 ? 2.287 1.970 9.854 1.00 94.12 187 ARG A C 1
ATOM 1409 O O . ARG A 1 187 ? 2.761 1.006 9.256 1.00 94.12 187 ARG A O 1
ATOM 1416 N N . LEU A 1 188 ? 2.971 3.079 10.107 1.00 92.88 188 LEU A N 1
ATOM 1417 C CA . LEU A 1 188 ? 4.347 3.228 9.654 1.00 92.88 188 LEU A CA 1
ATOM 1418 C C . LEU A 1 188 ? 5.253 2.154 10.278 1.00 92.88 188 LEU A C 1
ATOM 1420 O O . LEU A 1 188 ? 6.014 1.531 9.542 1.00 92.88 188 LEU A O 1
ATOM 1424 N N . GLU A 1 189 ? 5.099 1.864 11.577 1.00 93.19 189 GLU A N 1
ATOM 1425 C CA . GLU A 1 189 ? 5.875 0.814 12.250 1.00 93.19 189 GLU A CA 1
ATOM 1426 C C . GLU A 1 189 ? 5.643 -0.582 11.642 1.00 93.19 189 GLU A C 1
ATOM 1428 O O . GLU A 1 189 ? 6.593 -1.317 11.381 1.00 93.19 189 GLU A O 1
ATOM 1433 N N . ASP A 1 190 ? 4.392 -0.912 11.303 1.00 92.94 190 ASP A N 1
ATOM 1434 C CA . ASP A 1 190 ? 4.034 -2.210 10.721 1.00 92.94 190 ASP A CA 1
ATOM 1435 C C . ASP A 1 190 ? 4.666 -2.396 9.326 1.00 92.94 190 ASP A C 1
ATOM 1437 O O . ASP A 1 190 ? 5.013 -3.514 8.933 1.00 92.94 190 ASP A O 1
ATOM 1441 N N . VAL A 1 191 ? 4.832 -1.307 8.560 1.00 91.88 191 VAL A N 1
ATOM 1442 C CA . VAL A 1 191 ? 5.512 -1.339 7.253 1.00 91.88 191 VAL A CA 1
ATOM 1443 C C . VAL A 1 191 ? 7.007 -1.572 7.411 1.00 91.88 191 VAL A C 1
ATOM 1445 O O . VAL A 1 191 ? 7.587 -2.319 6.623 1.00 91.88 191 VAL A O 1
ATOM 1448 N N . GLN A 1 192 ? 7.632 -0.950 8.407 1.00 91.75 192 GLN A N 1
ATOM 1449 C CA . GLN A 1 192 ? 9.058 -1.126 8.676 1.00 91.75 192 GLN A CA 1
ATOM 1450 C C . GLN A 1 192 ? 9.366 -2.578 9.035 1.00 91.75 192 GLN A C 1
ATOM 1452 O O . GLN A 1 192 ? 10.240 -3.185 8.413 1.00 91.75 192 GLN A O 1
ATOM 1457 N N . ASP A 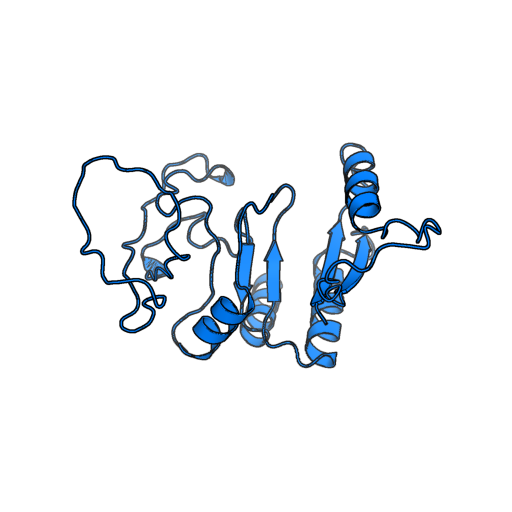1 193 ? 8.583 -3.154 9.948 1.00 91.62 193 ASP A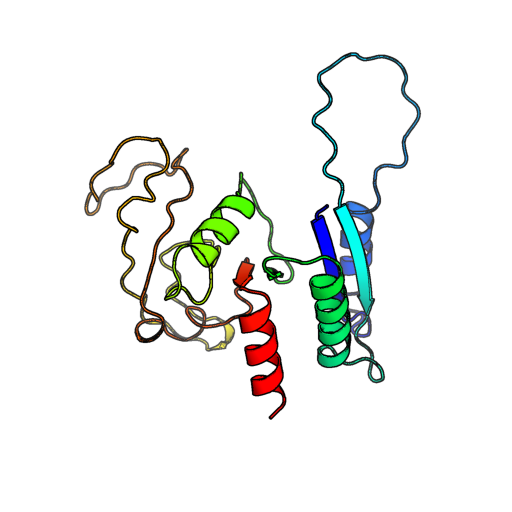 N 1
ATOM 1458 C CA . ASP A 1 193 ? 8.699 -4.558 10.344 1.00 91.62 193 ASP A CA 1
ATOM 1459 C C . ASP A 1 193 ? 8.475 -5.496 9.150 1.00 91.62 193 ASP A C 1
ATOM 1461 O O . ASP A 1 193 ? 9.238 -6.439 8.930 1.00 91.62 193 ASP A O 1
ATOM 1465 N N . MET A 1 194 ? 7.455 -5.216 8.331 1.00 89.94 194 MET A N 1
ATOM 1466 C CA . MET A 1 194 ? 7.169 -5.987 7.121 1.00 89.94 194 MET A CA 1
ATOM 1467 C C . MET A 1 194 ? 8.340 -5.954 6.130 1.00 89.94 194 MET A C 1
ATOM 1469 O O . MET A 1 194 ? 8.742 -7.002 5.624 1.00 89.94 194 MET A O 1
ATOM 1473 N N . LEU A 1 195 ? 8.888 -4.772 5.836 1.00 90.31 195 LEU A N 1
ATOM 1474 C CA . LEU A 1 195 ? 9.989 -4.623 4.882 1.00 90.31 195 LEU A CA 1
ATOM 1475 C C . LEU A 1 195 ? 11.296 -5.217 5.406 1.00 90.31 195 LEU A C 1
ATOM 1477 O O . LEU A 1 195 ? 12.052 -5.777 4.613 1.00 90.31 195 LEU A O 1
ATOM 1481 N N . ALA A 1 196 ? 11.546 -5.148 6.715 1.00 89.88 196 ALA A N 1
ATOM 1482 C CA . ALA A 1 196 ? 12.656 -5.852 7.343 1.00 89.88 196 ALA A CA 1
ATOM 1483 C C . ALA A 1 196 ? 12.520 -7.370 7.150 1.00 89.88 196 ALA A C 1
ATOM 1485 O O . ALA A 1 196 ? 13.439 -7.999 6.635 1.00 89.88 196 ALA A O 1
ATOM 1486 N N . ALA A 1 197 ? 11.346 -7.937 7.445 1.00 88.38 197 ALA A N 1
ATOM 1487 C CA . ALA A 1 197 ? 11.095 -9.374 7.324 1.00 88.38 197 ALA A CA 1
ATOM 1488 C C . ALA A 1 197 ? 11.175 -9.907 5.880 1.00 88.38 197 ALA A C 1
ATOM 1490 O O . ALA A 1 197 ? 11.529 -11.060 5.675 1.00 88.38 197 ALA A O 1
ATOM 1491 N N . ILE A 1 198 ? 10.846 -9.096 4.867 1.00 83.12 198 ILE A N 1
ATOM 1492 C CA . ILE A 1 198 ? 10.966 -9.488 3.446 1.00 83.12 198 ILE A CA 1
ATOM 1493 C C . ILE A 1 198 ? 12.433 -9.586 2.996 1.00 83.12 198 ILE A C 1
ATOM 1495 O O . ILE A 1 198 ? 12.733 -10.266 2.015 1.00 83.12 198 ILE A O 1
ATOM 1499 N N . ARG A 1 199 ? 13.338 -8.865 3.663 1.00 82.56 199 ARG A N 1
ATOM 1500 C CA . ARG A 1 199 ? 14.759 -8.796 3.295 1.00 82.56 199 ARG A CA 1
ATOM 1501 C C . ARG A 1 199 ? 15.601 -9.919 3.898 1.00 82.56 199 ARG A C 1
ATOM 1503 O O . ARG A 1 199 ? 16.724 -10.108 3.432 1.00 82.56 199 ARG A O 1
ATOM 1510 N N . GLU A 1 200 ? 15.090 -10.595 4.924 1.00 74.62 200 GLU A N 1
ATOM 1511 C CA . GLU A 1 200 ? 15.710 -11.768 5.561 1.00 74.62 200 GLU A CA 1
ATOM 1512 C C . GLU A 1 200 ? 15.524 -13.043 4.725 1.00 74.62 200 GLU A C 1
ATOM 1514 O O . GLU A 1 200 ? 16.514 -13.803 4.609 1.00 74.62 200 GLU A O 1
#

Radius of gyration: 19.68 Å; chains: 1; bounding box: 54×57×41 Å

Organism: Alexandrium catenella (NCBI:txid2925)

pLDDT: mean 77.08, std 16.68, range [35.53, 95.19]

Sequence (200 aa):
VLDVSVLFKASAPAFAESYELVRSLFAAPSAASGSGGTAGGHPSANFVVHWEEETDERPLGTLLDSVLVRAEAQEAQGLLFTVDDALWFGRFDAGEAVRALQGELRAYAVHAKLCPRVEFAHPNGKFMRVPRLCTLPGCHGSGGSVAASPVGGAPLHGAESELLVYERSQGEYDWNYPWELSASIYRLEDVQDMLAAIRE